Protein AF-A0A952KFA5-F1 (afdb_monomer)

Radius of gyration: 25.74 Å; Cα contacts (8 Å, |Δi|>4): 540; chains: 1; bounding box: 53×41×70 Å

Foldseek 3Di:
DKAKEKEAAPDDDPQQVVLLQVLLLVLCVPQVVADNVRRHYHYDHDYPPRDDDDCQPVAHNADNGAMEIEIEEADDDDPRSVVSSLVSSQVSVCVPPNDHNRRYHYHYHYPDPPCQCVCLAQPQWQKKFFWWDDPPPPPDNHTDTDIDTDGNDPVSVCCCQPVCDNCVVVCVVPNRDDDDDFAWDAKAAAPCQVADFFKKWKDKAADDPPDDPVVVSVVVVVVQLVVSDDPQWNMKTWTADPVRRMIMIMTTGRDPDDPDPTDMITTPDMRRNNNVSRYDYD

Mean predicted aligned error: 11.86 Å

Structure (mmCIF, N/CA/C/O backbone):
data_AF-A0A952KFA5-F1
#
_entry.id   AF-A0A952KFA5-F1
#
loop_
_atom_site.group_PDB
_atom_site.id
_atom_site.type_symbol
_atom_site.label_atom_id
_atom_site.label_alt_id
_atom_site.label_comp_id
_atom_site.label_asym_id
_atom_site.label_entity_id
_atom_site.label_seq_id
_atom_site.pdbx_PDB_ins_code
_atom_site.Cartn_x
_atom_site.Cartn_y
_atom_site.Cartn_z
_atom_site.occupancy
_atom_site.B_iso_or_equiv
_atom_site.auth_seq_id
_atom_site.auth_comp_id
_atom_site.auth_asym_id
_atom_site.auth_atom_id
_atom_site.pdbx_PDB_model_num
ATOM 1 N N . MET A 1 1 ? -7.568 14.582 10.504 1.00 82.75 1 MET A N 1
ATOM 2 C CA . MET A 1 1 ? -8.914 14.084 10.198 1.00 82.75 1 MET A CA 1
ATOM 3 C C . MET A 1 1 ? -9.062 12.611 10.529 1.00 82.75 1 MET A C 1
ATOM 5 O O . MET A 1 1 ? -8.880 11.773 9.648 1.00 82.75 1 MET A O 1
ATOM 9 N N . PRO A 1 2 ? -9.285 12.259 11.806 1.00 90.50 2 PRO A N 1
ATOM 10 C CA . PRO A 1 2 ? -9.727 10.925 12.180 1.00 90.50 2 PRO A CA 1
ATOM 11 C C . PRO A 1 2 ? -11.247 10.771 12.014 1.00 90.50 2 PRO A C 1
ATOM 13 O O . PRO A 1 2 ? -12.006 11.642 12.425 1.00 90.50 2 PRO A O 1
ATOM 16 N N . LEU A 1 3 ? -11.689 9.634 11.476 1.00 95.75 3 LEU A N 1
ATOM 17 C CA . LEU A 1 3 ? -13.078 9.178 11.575 1.00 95.75 3 LEU A CA 1
ATOM 18 C C . LEU A 1 3 ? -13.165 8.132 12.685 1.00 95.75 3 LEU A C 1
ATOM 20 O O . LEU A 1 3 ? -12.463 7.120 12.616 1.00 95.75 3 LEU A O 1
ATOM 24 N N . THR A 1 4 ? -14.055 8.332 13.655 1.00 98.00 4 THR A N 1
ATOM 25 C CA . THR A 1 4 ? -14.279 7.351 14.725 1.00 98.00 4 THR A CA 1
ATOM 26 C C . THR A 1 4 ? -15.659 6.715 14.625 1.00 98.00 4 THR A C 1
ATOM 28 O O . THR A 1 4 ? -16.672 7.410 14.658 1.00 98.00 4 THR A O 1
ATOM 31 N N . ARG A 1 5 ? -15.711 5.383 14.548 1.00 98.50 5 ARG A N 1
ATOM 32 C CA . ARG A 1 5 ? -16.940 4.607 14.772 1.00 98.50 5 ARG A CA 1
ATOM 33 C C . ARG A 1 5 ? -16.965 4.116 16.213 1.00 98.50 5 ARG A C 1
ATOM 35 O O . ARG A 1 5 ? -15.962 3.591 16.689 1.00 98.50 5 ARG A O 1
ATOM 42 N N . ILE A 1 6 ? -18.092 4.288 16.891 1.00 98.62 6 ILE A N 1
ATOM 43 C CA . ILE A 1 6 ? -18.274 3.923 18.295 1.00 98.62 6 ILE A CA 1
ATOM 44 C C . ILE A 1 6 ? -19.421 2.929 18.370 1.00 98.62 6 ILE A C 1
ATOM 46 O O . ILE A 1 6 ? -20.535 3.252 17.972 1.00 98.62 6 ILE A O 1
ATOM 50 N N . SER A 1 7 ? -19.140 1.721 18.844 1.00 98.62 7 SER A N 1
ATOM 51 C CA . SER A 1 7 ? -20.135 0.669 19.048 1.00 98.62 7 SER A CA 1
ATOM 52 C C . SER A 1 7 ? -20.411 0.495 20.532 1.00 98.62 7 SER A C 1
ATOM 54 O O . SER A 1 7 ? -19.465 0.321 21.296 1.00 98.62 7 SER A O 1
ATOM 56 N N . LEU A 1 8 ? -21.684 0.532 20.920 1.00 98.38 8 LEU A N 1
ATOM 57 C CA . LEU A 1 8 ? -22.143 0.332 22.296 1.00 98.38 8 LEU A CA 1
ATOM 58 C C . LEU A 1 8 ? -23.531 -0.318 22.326 1.00 98.38 8 LEU A C 1
ATOM 60 O O . LEU A 1 8 ? -24.235 -0.318 21.313 1.00 98.38 8 LEU A O 1
ATOM 64 N N . ALA A 1 9 ? -23.935 -0.838 23.483 1.00 97.56 9 ALA A N 1
ATOM 65 C CA . ALA A 1 9 ? -25.293 -1.331 23.694 1.00 97.56 9 ALA A CA 1
ATO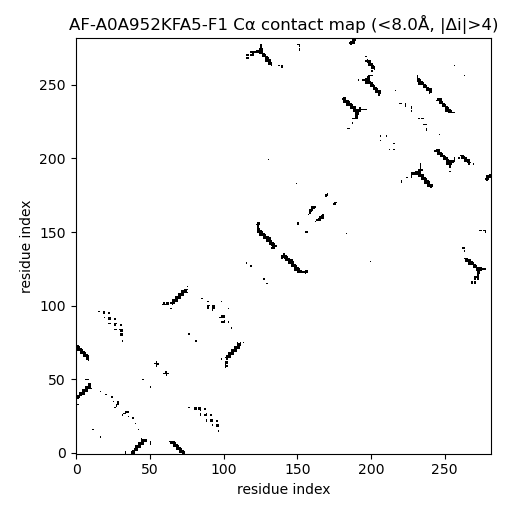M 66 C C . ALA A 1 9 ? -26.339 -0.211 23.527 1.00 97.56 9 ALA A C 1
ATOM 68 O O . ALA A 1 9 ? -26.118 0.945 23.906 1.00 97.56 9 ALA A O 1
ATOM 69 N N . ARG A 1 10 ? -27.496 -0.553 22.957 1.00 97.50 10 ARG A N 1
ATOM 70 C CA . ARG A 1 10 ? -28.633 0.356 22.805 1.00 97.50 10 ARG A CA 1
ATOM 71 C C . ARG A 1 10 ? -29.259 0.714 24.152 1.00 97.50 10 ARG A C 1
ATOM 73 O O . ARG A 1 10 ? -29.314 -0.100 25.066 1.00 97.50 10 ARG A O 1
ATOM 80 N N . GLY A 1 11 ? -29.795 1.933 24.235 1.00 95.50 11 GLY A N 1
ATOM 81 C CA . GLY A 1 11 ? -30.642 2.377 25.349 1.00 95.50 11 GLY A CA 1
ATOM 82 C C . GLY A 1 11 ? -30.040 3.503 26.185 1.00 95.50 11 GLY A C 1
ATOM 83 O O . GLY A 1 11 ? -30.660 3.943 27.150 1.00 95.50 11 GLY A O 1
ATOM 84 N N . LYS A 1 12 ? -28.856 4.005 25.815 1.00 96.12 12 LYS A N 1
ATOM 85 C CA . LYS A 1 12 ? -28.272 5.183 26.461 1.00 96.12 12 LYS A CA 1
ATOM 86 C C . LYS A 1 12 ? -29.030 6.448 26.037 1.00 96.12 12 LYS A C 1
ATOM 88 O O . LYS A 1 12 ? -29.347 6.598 24.852 1.00 96.12 12 LYS A O 1
ATOM 93 N N . PRO A 1 13 ? -29.318 7.369 26.969 1.00 97.19 13 PRO A N 1
ATOM 94 C CA . PRO A 1 13 ? -30.083 8.559 26.642 1.00 97.19 13 PRO A CA 1
ATOM 95 C C . PRO A 1 13 ? -29.238 9.566 25.835 1.00 97.19 13 PRO A C 1
ATOM 97 O O . PRO A 1 13 ? -28.003 9.496 25.846 1.00 97.19 13 PRO A O 1
ATOM 100 N N . PRO A 1 14 ? -29.860 10.514 25.112 1.00 97.56 14 PRO A N 1
ATOM 101 C CA . PRO A 1 14 ? -29.145 11.439 24.230 1.00 97.56 14 PRO A CA 1
ATOM 102 C C . PRO A 1 14 ? -28.021 12.235 24.911 1.00 97.56 14 PRO A C 1
ATOM 104 O O . PRO A 1 14 ? -26.973 12.456 24.308 1.00 97.56 14 PRO A O 1
ATOM 107 N N . GLU A 1 15 ? -28.206 12.650 26.161 1.00 97.94 15 GLU A N 1
ATOM 108 C CA . GLU A 1 15 ? -27.202 13.349 26.966 1.00 97.94 15 GLU A CA 1
ATOM 109 C C . GLU A 1 15 ? -25.966 12.488 27.251 1.00 97.94 15 GLU A C 1
ATOM 111 O O . GLU A 1 15 ? -24.845 12.989 27.185 1.00 97.94 15 GLU A O 1
ATOM 116 N N . TYR A 1 16 ? -26.151 11.183 27.458 1.00 98.19 16 TYR A N 1
ATOM 117 C CA . TYR A 1 16 ? -25.055 10.232 27.629 1.00 98.19 16 TYR A CA 1
ATOM 118 C C . TYR A 1 16 ? -24.241 10.110 26.338 1.00 98.19 16 TYR A C 1
ATOM 120 O O . TYR A 1 16 ? -23.013 10.149 26.364 1.00 98.19 16 TYR A O 1
ATOM 128 N N . LEU A 1 17 ? -24.921 10.010 25.189 1.00 98.25 17 LEU A N 1
ATOM 129 C CA . LEU A 1 17 ? -24.265 9.926 23.880 1.00 98.25 17 LEU A CA 1
ATOM 130 C C . LEU A 1 17 ? -23.497 11.210 23.536 1.00 98.25 17 LEU A C 1
ATOM 132 O O . LEU A 1 17 ? -22.412 11.137 22.957 1.00 98.25 17 LEU A O 1
ATOM 136 N N . ARG A 1 18 ? -24.029 12.381 23.916 1.00 98.31 18 ARG A N 1
ATOM 137 C CA . ARG A 1 18 ? -23.332 13.671 23.779 1.00 98.31 18 ARG A CA 1
ATOM 138 C C . ARG A 1 18 ? -22.073 13.712 24.639 1.00 98.31 18 ARG A C 1
ATOM 140 O O . ARG A 1 18 ? -21.005 13.969 24.094 1.00 98.31 18 ARG A O 1
ATOM 147 N N . ALA A 1 19 ? -22.180 13.366 25.922 1.00 98.44 19 ALA A N 1
ATOM 148 C CA . ALA A 1 19 ? -21.038 13.322 26.835 1.00 98.44 19 ALA A CA 1
ATOM 149 C C . ALA A 1 19 ? -19.951 12.346 26.354 1.00 98.44 19 ALA A C 1
ATOM 151 O O . ALA A 1 19 ? -18.777 12.695 26.326 1.00 98.44 19 ALA A O 1
ATOM 152 N N . LEU A 1 20 ? -20.333 11.160 25.874 1.00 98.44 20 LEU A N 1
ATOM 153 C CA . LEU A 1 20 ? -19.415 10.205 25.248 1.00 98.44 20 LEU A CA 1
ATOM 154 C C . LEU A 1 20 ? -18.704 10.810 24.026 1.00 98.44 20 LEU A C 1
ATOM 156 O O . LEU A 1 20 ? -17.486 10.678 23.883 1.00 98.44 20 LEU A O 1
ATOM 160 N N . SER A 1 21 ? -19.455 11.478 23.147 1.00 98.44 21 SER A N 1
ATOM 161 C CA . SER A 1 21 ? -18.920 12.108 21.936 1.00 98.44 21 SER A CA 1
ATOM 162 C C . SER A 1 21 ? -17.949 13.249 22.257 1.00 98.44 21 SER A C 1
ATOM 164 O O . SER A 1 21 ? -16.891 13.357 21.625 1.00 98.44 21 SER A O 1
ATOM 166 N N . ASP A 1 22 ? -18.283 14.071 23.255 1.00 98.56 22 ASP A N 1
ATOM 167 C CA . ASP A 1 22 ? -17.441 15.159 23.755 1.00 98.56 22 ASP A CA 1
ATOM 168 C C . ASP A 1 22 ? -16.171 14.611 24.414 1.00 98.56 22 ASP A C 1
ATOM 170 O O . ASP A 1 22 ? -15.071 15.081 24.118 1.00 98.56 22 ASP A O 1
ATOM 174 N N . SER A 1 23 ? -16.293 13.564 25.230 1.00 98.56 23 SER A N 1
ATOM 175 C CA . SER A 1 23 ? -15.159 12.928 25.899 1.00 98.56 23 SER A CA 1
ATOM 176 C C . SER A 1 23 ? -14.157 12.336 24.910 1.00 98.56 23 SER A C 1
ATOM 178 O O . SER A 1 23 ? -12.952 12.578 25.027 1.00 98.56 23 SER A O 1
ATOM 180 N N . LEU A 1 24 ? -14.640 11.638 23.876 1.00 98.56 24 LEU A N 1
ATOM 181 C CA . LEU A 1 24 ? -13.789 11.178 22.779 1.00 98.56 24 LEU A CA 1
ATOM 182 C C . LEU A 1 24 ? -13.119 12.348 22.052 1.00 98.56 24 LEU A C 1
ATOM 184 O O . LEU A 1 24 ? -11.920 12.295 21.774 1.00 98.56 24 LEU A O 1
ATOM 188 N N . HIS A 1 25 ? -13.890 13.381 21.711 1.00 98.50 25 HIS A N 1
ATOM 189 C CA . HIS A 1 25 ? -13.386 14.506 20.934 1.00 98.50 25 HIS A CA 1
ATOM 190 C C . HIS A 1 25 ? -12.257 15.233 21.666 1.00 98.50 25 HIS A C 1
ATOM 192 O O . HIS A 1 25 ? -11.175 15.409 21.110 1.00 98.50 25 HIS A O 1
ATOM 198 N N . TRP A 1 26 ? -12.458 15.575 22.936 1.00 98.44 26 TRP A N 1
ATOM 199 C CA . TRP A 1 26 ? -11.443 16.283 23.707 1.00 98.44 26 TRP A CA 1
ATOM 200 C C . TRP A 1 26 ? -10.224 15.417 24.023 1.00 98.44 26 TRP A C 1
ATOM 202 O O . TRP A 1 26 ? -9.107 15.927 24.019 1.00 98.44 26 TRP A O 1
ATOM 212 N N . ALA A 1 27 ? -10.385 14.100 24.192 1.00 98.44 27 ALA A N 1
ATOM 213 C CA . ALA A 1 27 ? -9.237 13.197 24.283 1.00 98.44 27 ALA A CA 1
ATOM 214 C C . ALA A 1 27 ? -8.400 13.187 22.988 1.00 98.44 27 ALA A C 1
ATOM 216 O O . ALA A 1 27 ? -7.169 13.170 23.042 1.00 98.44 27 ALA A O 1
ATOM 217 N N . LEU A 1 28 ? -9.051 13.230 21.820 1.00 97.69 28 LEU A N 1
ATOM 218 C CA . LEU A 1 28 ? -8.370 13.334 20.528 1.00 97.69 28 LEU A CA 1
ATOM 219 C C . LEU A 1 28 ? -7.631 14.674 20.374 1.00 97.69 28 LEU A C 1
ATOM 221 O O . LEU A 1 28 ? -6.486 14.687 19.917 1.00 97.69 28 LEU A O 1
ATOM 225 N N . VAL A 1 29 ? -8.258 15.782 20.773 1.00 97.56 29 VAL A N 1
ATOM 226 C CA . VAL A 1 29 ? -7.657 17.124 20.696 1.00 97.56 29 VAL A CA 1
ATOM 227 C C . VAL A 1 29 ? -6.436 17.234 21.609 1.00 97.56 29 VAL A C 1
ATOM 229 O O . VAL A 1 29 ? -5.362 17.630 21.164 1.00 97.56 29 VAL A O 1
ATOM 232 N N . GLU A 1 30 ? -6.570 16.823 22.868 1.00 97.94 30 GLU A N 1
ATOM 233 C CA . GLU A 1 30 ? -5.529 17.014 23.881 1.00 97.94 30 GLU A CA 1
ATOM 234 C C . GLU A 1 30 ? -4.342 16.058 23.735 1.00 97.94 30 GLU A C 1
ATOM 236 O O . GLU A 1 30 ? -3.216 16.423 24.068 1.00 97.94 30 GLU A O 1
ATOM 241 N N . ALA A 1 31 ? -4.578 14.829 23.265 1.00 97.12 31 ALA A N 1
ATOM 242 C CA . ALA A 1 31 ? -3.579 13.762 23.343 1.00 97.12 31 ALA A CA 1
ATOM 243 C C . ALA A 1 31 ? -3.329 13.018 22.024 1.00 97.12 31 ALA A C 1
ATOM 245 O O . ALA A 1 31 ? -2.419 12.191 21.955 1.00 97.12 31 ALA A O 1
ATOM 246 N N . PHE A 1 32 ? -4.098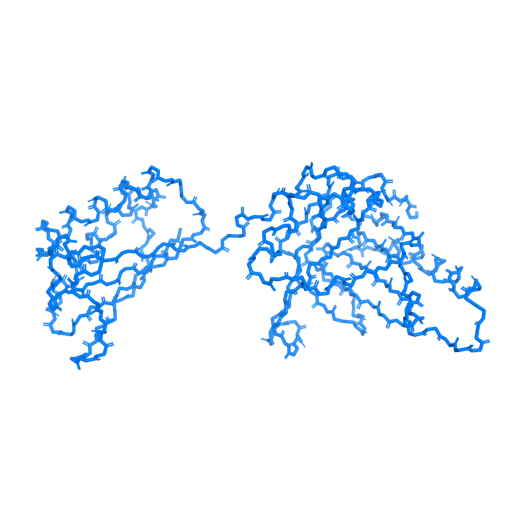 13.300 20.967 1.00 94.31 32 PHE A N 1
ATOM 247 C CA . PHE A 1 32 ? -3.949 12.652 19.659 1.00 94.31 32 PHE A CA 1
ATOM 248 C C . PHE A 1 32 ? -3.624 13.631 18.521 1.00 94.31 32 PHE A C 1
ATOM 250 O O . PHE A 1 32 ? -3.617 13.237 17.348 1.00 94.31 32 PHE A O 1
ATOM 257 N N . GLU A 1 33 ? -3.299 14.886 18.868 1.00 92.44 33 GLU A N 1
ATOM 258 C CA . GLU A 1 33 ? -2.898 15.957 17.945 1.00 92.44 33 GLU A CA 1
ATOM 259 C C . GLU A 1 33 ? -3.945 16.166 16.831 1.00 92.44 33 GLU A C 1
ATOM 261 O O . GLU A 1 33 ? -3.632 16.122 15.631 1.00 92.44 33 GLU A O 1
ATOM 266 N N . VAL A 1 34 ? -5.209 16.297 17.234 1.00 92.62 34 VAL A N 1
ATOM 267 C CA . VAL A 1 34 ? -6.359 16.548 16.356 1.00 92.62 34 VAL A CA 1
ATOM 268 C C . VAL A 1 34 ? -6.796 18.008 16.525 1.00 92.62 34 VAL A C 1
ATOM 270 O O . VAL A 1 34 ? -6.901 18.465 17.661 1.00 92.62 34 VAL A O 1
ATOM 273 N N . PRO A 1 35 ? -7.022 18.770 15.439 1.00 90.94 35 PRO A N 1
ATOM 274 C CA . PRO A 1 35 ? -7.547 20.130 15.547 1.00 90.94 35 PRO A CA 1
ATOM 275 C C . PRO A 1 35 ? -8.918 20.173 16.250 1.00 90.94 35 PRO A C 1
ATOM 277 O O . PRO A 1 35 ? -9.700 19.238 16.076 1.00 90.94 35 PRO A O 1
ATOM 280 N N . PRO A 1 36 ? -9.255 21.253 16.980 1.00 93.62 36 PRO A N 1
ATOM 281 C CA . PRO A 1 36 ? -10.535 21.365 17.688 1.00 93.62 36 PRO A CA 1
ATOM 282 C C . PRO A 1 36 ? -11.773 21.209 16.795 1.00 93.62 36 PRO A C 1
ATOM 284 O O . PRO A 1 36 ? -12.760 20.632 17.219 1.00 93.62 36 PRO A O 1
ATOM 287 N N . ASP A 1 37 ? -11.723 21.647 15.538 1.00 92.25 37 ASP A N 1
ATOM 288 C CA . ASP A 1 37 ? -12.887 21.556 14.641 1.00 92.25 37 ASP A CA 1
ATOM 289 C C . ASP A 1 37 ? -12.984 20.206 13.897 1.00 92.25 37 ASP A C 1
ATOM 291 O O . ASP A 1 37 ? -13.940 19.938 13.170 1.00 92.25 37 ASP A O 1
ATOM 295 N N . ASP A 1 38 ? -11.998 19.319 14.066 1.00 91.75 38 ASP A N 1
ATOM 296 C CA . ASP A 1 38 ? -11.891 18.040 13.358 1.00 91.75 38 ASP A CA 1
ATOM 297 C C . ASP A 1 38 ? -12.661 16.928 14.101 1.00 91.75 38 ASP A C 1
ATOM 299 O O . ASP A 1 38 ? -12.089 16.073 14.788 1.00 91.75 38 ASP A O 1
ATOM 303 N N . ARG A 1 39 ? -13.999 16.974 13.999 1.00 96.56 39 ARG A N 1
ATOM 304 C CA . ARG A 1 39 ? -14.933 16.097 14.729 1.00 96.56 39 ARG A CA 1
ATOM 305 C C . ARG A 1 39 ? -15.794 15.241 13.794 1.00 96.56 39 ARG A C 1
ATOM 307 O O . ARG A 1 39 ? -16.929 15.586 13.480 1.00 96.56 39 ARG A O 1
ATOM 314 N N . PHE A 1 40 ? -15.291 14.060 13.430 1.00 96.31 40 PHE A N 1
ATOM 315 C CA . PHE A 1 40 ? -16.026 13.070 12.629 1.00 96.31 40 PHE A CA 1
ATOM 316 C C . PHE A 1 40 ? -16.274 11.793 13.434 1.00 96.31 40 PHE A C 1
ATOM 318 O O . PHE A 1 40 ? -15.364 10.994 13.667 1.00 96.31 40 PHE A O 1
ATOM 325 N N . GLN A 1 41 ? -17.516 11.602 13.880 1.00 98.19 41 GLN A N 1
ATOM 326 C CA . GLN A 1 41 ? -17.889 10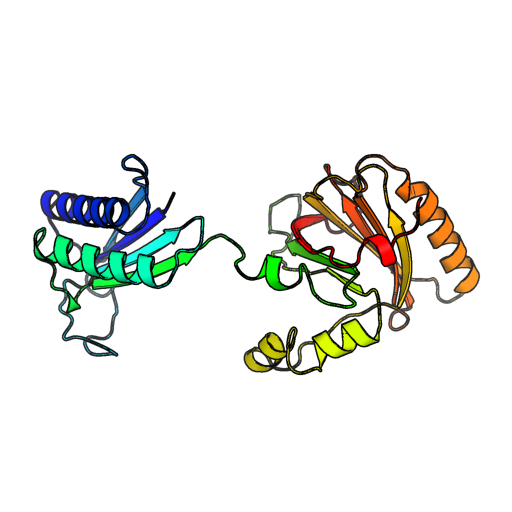.501 14.766 1.00 98.19 41 GLN A CA 1
ATOM 327 C C . GLN A 1 41 ? -19.213 9.866 14.336 1.00 98.19 41 GLN A C 1
ATOM 329 O O . GLN A 1 41 ? -20.149 10.567 13.963 1.00 98.19 41 GLN A O 1
ATOM 334 N N . ILE A 1 42 ? -19.292 8.539 14.415 1.00 98.12 42 ILE A N 1
ATOM 335 C CA . ILE A 1 42 ? -20.500 7.757 14.134 1.00 98.12 42 ILE A CA 1
ATOM 336 C C . ILE A 1 42 ? -20.765 6.866 15.344 1.00 98.12 42 ILE A C 1
ATOM 338 O O . ILE A 1 42 ? -19.936 6.021 15.675 1.00 98.12 42 ILE A O 1
ATOM 342 N N . ILE A 1 43 ? -21.917 7.044 15.985 1.00 98.44 43 ILE A N 1
ATOM 343 C CA . ILE A 1 43 ? -22.356 6.220 17.115 1.00 98.44 43 ILE A CA 1
ATOM 344 C C . ILE A 1 43 ? -23.318 5.154 16.589 1.00 98.44 43 ILE A C 1
ATOM 346 O O . ILE A 1 43 ? -24.355 5.482 16.016 1.00 98.44 43 ILE A O 1
ATOM 350 N N . HIS A 1 44 ? -22.977 3.886 16.795 1.00 97.94 44 HIS A N 1
ATOM 351 C CA . HIS A 1 44 ? -23.787 2.733 16.428 1.00 97.94 44 HIS A CA 1
ATOM 352 C C . HIS A 1 44 ? -24.225 1.981 17.687 1.00 97.94 44 HIS A C 1
ATOM 354 O O . HIS A 1 44 ? -23.402 1.415 18.407 1.00 97.94 44 HIS A O 1
ATOM 360 N N . GLN A 1 45 ? -25.530 2.009 17.952 1.00 97.69 45 GLN A N 1
ATOM 361 C CA . GLN A 1 45 ? -26.148 1.331 19.086 1.00 97.69 45 GLN A CA 1
ATOM 362 C C . GLN A 1 45 ? -26.676 -0.038 18.659 1.00 97.69 45 GLN A C 1
ATOM 364 O O . GLN A 1 45 ? -27.535 -0.122 17.779 1.00 97.69 45 GLN A O 1
ATOM 369 N N . HIS A 1 46 ? -26.165 -1.072 19.312 1.00 97.69 46 HIS A N 1
ATOM 370 C CA . HIS A 1 46 ? -26.433 -2.480 19.032 1.00 97.69 46 HIS A CA 1
ATOM 371 C C . HIS A 1 46 ? -27.523 -3.021 19.960 1.00 97.69 46 HIS A C 1
ATOM 373 O O . HIS A 1 46 ? -27.531 -2.713 21.154 1.00 97.69 46 HIS A O 1
ATOM 379 N N . GLU A 1 47 ? -28.442 -3.814 19.421 1.00 97.75 47 GLU A N 1
ATOM 380 C CA . GLU A 1 47 ? -29.440 -4.551 20.199 1.00 97.75 47 GLU A CA 1
ATOM 381 C C . GLU A 1 47 ? -28.778 -5.621 21.092 1.00 97.75 47 GLU A C 1
ATOM 383 O O . GLU A 1 47 ? -27.639 -6.043 20.838 1.00 97.75 47 GLU A O 1
ATOM 388 N N . PRO A 1 48 ? -29.468 -6.103 22.145 1.00 94.56 48 PRO A N 1
ATOM 389 C CA . PRO A 1 48 ? -28.978 -7.218 22.948 1.00 94.56 48 PRO A CA 1
ATOM 390 C C . PRO A 1 48 ? -28.595 -8.425 22.076 1.00 94.56 48 PRO A C 1
ATOM 392 O O . PRO A 1 48 ? -29.404 -8.932 21.304 1.00 94.56 48 PRO A O 1
ATOM 395 N N . GLY A 1 49 ? -27.352 -8.893 22.215 1.00 93.69 49 GLY A N 1
ATOM 396 C CA . GLY A 1 49 ? -26.809 -10.024 21.453 1.00 93.69 49 GLY A CA 1
ATOM 397 C C . GLY A 1 49 ? -26.070 -9.659 20.158 1.00 93.69 49 GLY A C 1
ATOM 398 O O . GLY A 1 49 ? -25.377 -10.517 19.619 1.00 93.69 49 GLY A O 1
ATOM 399 N N . GLU A 1 50 ? -26.140 -8.412 19.681 1.00 96.25 50 GLU A N 1
ATOM 400 C CA . GLU A 1 50 ? -25.394 -7.970 18.487 1.00 96.25 50 GLU A CA 1
ATOM 401 C C . GLU A 1 50 ? -23.938 -7.585 18.805 1.00 96.25 50 GLU A C 1
ATOM 403 O O . GLU A 1 50 ? -23.051 -7.710 17.959 1.00 96.25 50 GLU A O 1
ATOM 408 N N . LEU A 1 51 ? -23.669 -7.156 20.044 1.00 94.62 51 LEU A N 1
ATOM 409 C CA . LEU A 1 51 ? -22.331 -6.812 20.523 1.00 94.62 51 LEU A CA 1
ATOM 410 C C . LEU A 1 51 ? -21.741 -7.968 21.347 1.00 94.62 51 LEU A C 1
ATOM 412 O O . LEU A 1 51 ? -22.006 -8.093 22.541 1.00 94.62 51 LEU A O 1
ATOM 416 N N . VAL A 1 52 ? -20.934 -8.818 20.704 1.00 96.00 52 VAL A N 1
ATOM 417 C CA . VAL A 1 52 ? -20.316 -10.008 21.321 1.00 96.00 52 VAL A CA 1
ATOM 418 C C . VAL A 1 52 ? -18.841 -9.753 21.631 1.00 96.00 52 VAL A C 1
ATOM 420 O O . VAL A 1 52 ? -18.047 -9.474 20.734 1.00 96.00 52 VAL A O 1
ATOM 423 N N . PHE A 1 53 ? -18.459 -9.875 22.902 1.00 94.69 53 PHE A N 1
ATOM 424 C CA . PHE A 1 53 ? -17.091 -9.671 23.384 1.00 94.69 53 PHE A CA 1
ATOM 425 C C . PHE A 1 53 ? -16.779 -10.589 24.572 1.00 94.69 53 PHE A C 1
ATOM 427 O O . PHE A 1 53 ? -17.676 -11.023 25.296 1.00 94.69 53 PHE A O 1
ATOM 434 N N . ASP A 1 54 ? -15.493 -10.877 24.786 1.00 95.94 54 ASP A N 1
ATOM 435 C CA . ASP A 1 54 ? -15.038 -11.643 25.947 1.00 95.94 54 ASP A CA 1
ATOM 436 C C . ASP A 1 54 ? -14.897 -10.738 27.185 1.00 95.94 54 ASP A C 1
ATOM 438 O O . ASP A 1 54 ? -14.362 -9.624 27.117 1.00 95.94 54 ASP A O 1
ATOM 442 N N . ARG A 1 55 ? -15.368 -11.217 28.342 1.00 95.50 55 ARG A N 1
ATOM 443 C CA . ARG A 1 55 ? -15.416 -10.425 29.580 1.00 95.50 55 ARG A CA 1
ATOM 444 C C . ARG A 1 55 ? -14.079 -10.317 30.322 1.00 95.50 55 ARG A C 1
ATOM 446 O O . ARG A 1 55 ? -13.964 -9.436 31.172 1.00 95.50 55 ARG A O 1
ATOM 453 N N . ILE A 1 56 ? -13.107 -11.189 30.040 1.00 94.56 56 ILE A N 1
ATOM 454 C CA . ILE A 1 56 ? -11.865 -11.345 30.825 1.00 94.56 56 ILE A CA 1
ATOM 455 C C . ILE A 1 56 ? -10.579 -11.446 29.984 1.00 94.56 56 ILE A C 1
ATOM 457 O O . ILE A 1 56 ? -9.471 -11.411 30.526 1.00 94.56 56 ILE A O 1
ATOM 461 N N . TYR A 1 57 ? -10.684 -11.574 28.662 1.00 88.50 57 TYR A N 1
ATOM 462 C CA . TYR A 1 57 ? -9.529 -11.728 27.789 1.00 88.50 57 TYR A CA 1
ATOM 463 C C . TYR A 1 57 ? -8.642 -10.477 27.821 1.00 88.50 57 TYR A C 1
ATOM 465 O O . TYR A 1 57 ? -9.080 -9.373 27.469 1.00 88.50 57 TYR A O 1
ATOM 473 N N . LEU A 1 58 ? -7.393 -10.684 28.261 1.00 84.38 58 LEU A N 1
ATOM 474 C CA . LEU A 1 58 ? -6.330 -9.680 28.415 1.00 84.38 58 LEU A CA 1
ATOM 475 C C . LEU A 1 58 ? -6.764 -8.407 29.176 1.00 84.38 58 LEU A C 1
ATOM 477 O O . LEU A 1 58 ? -6.223 -7.328 28.943 1.00 84.38 58 LEU A O 1
ATOM 481 N N . GLY A 1 59 ? -7.742 -8.529 30.080 1.00 78.19 59 GLY A N 1
ATOM 482 C CA . GLY A 1 59 ? -8.296 -7.439 30.893 1.00 78.19 59 GLY A CA 1
ATOM 483 C C . GLY A 1 59 ? -9.750 -7.705 31.295 1.00 78.19 59 GLY A C 1
ATOM 484 O O . GLY A 1 59 ? -10.372 -8.616 30.764 1.00 78.19 59 GLY A O 1
ATOM 485 N N . GLY A 1 60 ? -10.307 -6.914 32.215 1.00 84.69 60 GLY A N 1
ATOM 486 C CA . GLY A 1 60 ? -11.683 -7.065 32.709 1.00 84.69 60 GLY A CA 1
ATOM 487 C C . GLY A 1 60 ? -11.790 -6.879 34.233 1.00 84.69 60 GLY A C 1
ATOM 488 O O . GLY A 1 60 ? -10.816 -6.452 34.852 1.00 84.69 60 GLY A O 1
ATOM 489 N N . PRO A 1 61 ? -12.941 -7.216 34.850 1.00 94.12 61 PRO A N 1
ATOM 490 C CA . PRO A 1 61 ? -14.144 -7.753 34.214 1.00 94.12 61 PRO A CA 1
ATOM 491 C C . PRO A 1 61 ? -14.932 -6.673 33.461 1.00 94.12 61 PRO A C 1
ATOM 493 O O . PRO A 1 61 ? -15.275 -5.637 34.043 1.00 94.12 61 PRO A O 1
ATOM 496 N N . ARG A 1 62 ? -15.250 -6.955 32.189 1.00 96.56 62 ARG A N 1
ATOM 497 C CA . ARG A 1 62 ? -16.113 -6.105 31.352 1.00 96.56 62 ARG A CA 1
ATOM 498 C C . ARG A 1 62 ? -17.588 -6.328 31.682 1.00 96.56 62 ARG A C 1
ATOM 500 O O . ARG A 1 62 ? -18.025 -7.469 31.868 1.00 96.56 62 ARG A O 1
ATOM 507 N N . SER A 1 63 ? -18.333 -5.240 31.770 1.00 96.62 63 SER A N 1
ATOM 508 C CA . SER A 1 63 ? -19.779 -5.206 31.947 1.00 96.62 63 SER A CA 1
ATOM 509 C C . SER A 1 63 ? -20.504 -5.154 30.598 1.00 96.62 63 SER A C 1
ATOM 511 O O . SER A 1 63 ? -19.879 -5.170 29.538 1.00 96.62 63 SER A O 1
ATOM 513 N N . ASP A 1 64 ? -21.834 -5.087 30.640 1.00 95.25 64 ASP A N 1
ATOM 514 C CA . ASP A 1 64 ? -22.665 -4.919 29.443 1.00 95.25 64 ASP A CA 1
ATOM 515 C C . ASP A 1 64 ? -22.569 -3.494 28.854 1.00 95.25 64 ASP A C 1
ATOM 517 O O . ASP A 1 64 ? -23.024 -3.258 27.736 1.00 95.25 64 ASP A O 1
ATOM 521 N N . ASP A 1 65 ? -21.909 -2.565 29.559 1.00 95.56 65 ASP A N 1
ATOM 522 C CA . ASP A 1 65 ? -21.620 -1.203 29.094 1.00 95.56 65 ASP A CA 1
ATOM 523 C C . ASP A 1 65 ? -20.348 -1.108 28.232 1.00 95.56 65 ASP A C 1
ATOM 525 O O . ASP A 1 65 ? -19.848 -0.011 27.980 1.00 95.56 65 ASP A O 1
ATOM 529 N N . PHE A 1 66 ? -19.833 -2.244 27.749 1.00 97.31 66 PHE A N 1
ATOM 530 C CA . PHE A 1 66 ? -18.690 -2.301 26.843 1.00 97.31 66 PHE A CA 1
ATOM 531 C C . PHE A 1 66 ? -18.857 -1.400 25.610 1.00 97.31 66 PHE A C 1
ATOM 533 O O . PHE A 1 66 ? -19.899 -1.373 24.948 1.00 97.31 66 PHE A O 1
ATOM 540 N N . MET A 1 67 ? -17.775 -0.707 25.260 1.00 97.75 67 MET A N 1
ATOM 541 C CA . MET A 1 67 ? -17.689 0.193 24.122 1.00 97.75 67 MET A CA 1
ATOM 542 C C . MET A 1 67 ? -16.446 -0.087 23.287 1.00 97.75 67 MET A C 1
ATOM 544 O O . MET A 1 67 ? -15.320 -0.132 23.789 1.00 97.75 67 MET A O 1
ATOM 548 N N . LEU A 1 68 ? -16.645 -0.176 21.973 1.00 98.25 68 LEU A N 1
ATOM 549 C CA . LEU A 1 68 ? -15.568 -0.283 20.998 1.00 98.25 68 LEU A CA 1
ATOM 550 C C . LEU A 1 68 ? -15.429 1.023 20.211 1.00 98.25 68 LEU A C 1
ATOM 552 O O . LEU A 1 68 ? -16.327 1.412 19.464 1.00 98.25 68 LEU A O 1
ATOM 556 N N . PHE A 1 69 ? -14.262 1.652 20.320 1.00 98.56 69 PHE A N 1
ATOM 557 C CA . PHE A 1 69 ? -13.864 2.839 19.571 1.00 98.56 69 PHE A CA 1
ATOM 558 C C . PHE A 1 69 ? -12.932 2.442 18.423 1.00 98.56 69 PHE A C 1
ATOM 560 O O . PHE A 1 69 ? -11.783 2.063 18.644 1.00 98.56 69 PHE A O 1
ATOM 567 N N . GLN A 1 70 ? -13.398 2.555 17.183 1.00 98.12 70 GLN A N 1
ATOM 568 C CA . GLN A 1 70 ? -12.600 2.317 15.980 1.00 98.12 70 GLN A CA 1
ATOM 569 C C . GLN A 1 70 ? -12.205 3.650 15.350 1.00 98.12 70 GLN A C 1
ATOM 571 O O . GLN A 1 70 ? -13.001 4.280 14.654 1.00 98.12 70 GLN A O 1
ATOM 576 N N . VAL A 1 71 ? -10.967 4.073 15.587 1.00 96.88 71 VAL A N 1
ATOM 577 C CA . VAL A 1 71 ? -10.408 5.335 15.097 1.00 96.88 71 VAL A CA 1
ATOM 578 C C . VAL A 1 71 ? -9.606 5.069 13.826 1.00 96.88 71 VAL A C 1
ATOM 580 O O . VAL A 1 71 ? -8.576 4.401 13.867 1.00 96.88 71 VAL A O 1
ATOM 583 N N . THR A 1 72 ? -10.044 5.620 12.697 1.00 93.56 72 THR A N 1
ATOM 584 C CA . THR A 1 72 ? -9.277 5.616 11.441 1.00 93.56 72 THR A CA 1
ATOM 585 C C . THR A 1 72 ? -8.640 6.983 11.241 1.00 93.56 72 THR A C 1
ATOM 587 O O . THR A 1 72 ? -9.341 7.954 10.972 1.00 93.56 72 THR A O 1
ATOM 590 N N . GLY A 1 73 ? -7.320 7.074 11.393 1.00 87.00 73 GLY A N 1
ATOM 591 C CA . GLY A 1 73 ? -6.551 8.308 11.224 1.00 87.00 73 GLY A CA 1
ATOM 592 C C . GLY A 1 73 ? -5.891 8.444 9.848 1.00 87.00 73 GLY A C 1
ATOM 593 O O . GLY A 1 73 ? -5.667 7.459 9.148 1.00 87.00 73 GLY A O 1
ATOM 594 N N . GLY A 1 74 ? -5.525 9.680 9.496 1.00 78.00 74 GLY A N 1
ATOM 595 C CA . GLY A 1 74 ? -4.726 9.981 8.304 1.00 78.00 74 GLY A CA 1
ATOM 596 C C . GLY A 1 74 ? -3.277 9.504 8.440 1.00 78.00 74 GLY A C 1
ATOM 597 O O . GLY A 1 74 ? -2.851 8.518 7.844 1.00 78.00 74 GLY A O 1
ATOM 598 N N . ARG A 1 75 ? -2.510 10.201 9.288 1.00 77.94 75 ARG A N 1
ATOM 599 C CA . ARG A 1 75 ? -1.105 9.869 9.559 1.00 77.94 75 ARG A CA 1
ATOM 600 C C . ARG A 1 75 ? -0.939 8.937 10.762 1.00 77.94 75 ARG A C 1
ATOM 602 O O . ARG A 1 75 ? -1.704 9.050 11.727 1.00 77.94 75 ARG A O 1
ATOM 609 N N . PRO A 1 76 ? 0.090 8.076 10.770 1.00 82.62 76 PRO A N 1
ATOM 610 C CA . PRO A 1 76 ? 0.472 7.322 11.954 1.00 82.62 76 PRO A CA 1
ATOM 611 C C . PRO A 1 76 ? 0.840 8.229 13.122 1.00 82.62 76 PRO A C 1
ATOM 613 O O . PRO A 1 76 ? 1.472 9.272 12.955 1.00 82.62 76 PRO A O 1
ATOM 616 N N . ARG A 1 77 ? 0.456 7.795 14.323 1.00 86.12 77 ARG A N 1
ATOM 617 C CA . ARG A 1 77 ? 0.882 8.393 15.590 1.00 86.12 77 ARG A CA 1
ATOM 618 C C . ARG A 1 77 ? 1.890 7.480 16.272 1.00 86.12 77 ARG A C 1
ATOM 620 O O . ARG A 1 77 ? 1.745 6.255 16.212 1.00 86.12 77 ARG A O 1
ATOM 627 N N . GLY A 1 78 ? 2.887 8.080 16.917 1.00 87.00 78 GLY A N 1
ATOM 628 C CA . GLY A 1 78 ? 3.879 7.348 17.699 1.00 87.00 78 GLY A CA 1
ATOM 629 C C . GLY A 1 78 ? 3.259 6.648 18.911 1.00 87.00 78 GLY A C 1
ATOM 630 O O . GLY A 1 78 ? 2.143 6.964 19.331 1.00 87.00 78 GLY A O 1
ATOM 631 N N . THR A 1 79 ? 3.996 5.700 19.490 1.00 89.69 79 THR A N 1
ATOM 632 C CA . THR A 1 79 ? 3.551 4.927 20.663 1.00 89.69 79 THR A CA 1
ATOM 633 C C . THR A 1 79 ? 3.198 5.829 21.845 1.00 89.69 79 THR A C 1
ATOM 635 O O . THR A 1 79 ? 2.162 5.624 22.469 1.00 89.69 79 THR A O 1
ATOM 638 N N . ALA A 1 80 ? 4.004 6.864 22.107 1.00 93.56 80 ALA A N 1
ATOM 639 C CA . ALA A 1 80 ? 3.756 7.818 23.189 1.00 93.56 80 ALA A CA 1
ATOM 640 C C . ALA A 1 80 ? 2.424 8.570 23.010 1.00 93.56 80 ALA A C 1
ATOM 642 O O . ALA A 1 80 ? 1.615 8.600 23.933 1.00 93.56 80 ALA A O 1
ATOM 643 N N . THR A 1 81 ? 2.154 9.090 21.807 1.00 94.62 81 THR A N 1
ATOM 644 C CA . THR A 1 81 ? 0.889 9.766 21.469 1.00 94.62 81 THR A CA 1
ATOM 645 C C . THR A 1 81 ? -0.308 8.829 21.645 1.00 94.62 81 THR A C 1
ATOM 647 O O . THR A 1 81 ? -1.300 9.193 22.267 1.00 94.62 81 THR A O 1
ATOM 650 N N . LYS A 1 82 ? -0.219 7.583 21.155 1.00 95.00 82 LYS A N 1
ATOM 651 C CA . LYS A 1 82 ? -1.297 6.592 21.322 1.00 95.00 82 LYS A CA 1
ATOM 652 C C . LYS A 1 82 ? -1.556 6.273 22.796 1.00 95.00 82 LYS A C 1
ATOM 654 O O . LYS A 1 82 ? -2.705 6.271 23.219 1.00 95.00 82 LYS A O 1
ATOM 659 N N . ALA A 1 83 ? -0.501 6.052 23.580 1.00 95.81 83 ALA A N 1
ATOM 660 C CA . ALA A 1 83 ? -0.616 5.763 25.007 1.00 95.81 83 ALA A CA 1
ATOM 661 C C . ALA A 1 83 ? -1.211 6.941 25.799 1.00 95.81 83 ALA A C 1
ATOM 663 O O . ALA A 1 83 ? -2.021 6.726 26.700 1.00 95.81 83 ALA A O 1
ATOM 664 N N . ALA A 1 84 ? -0.838 8.180 25.459 1.00 97.75 84 ALA A N 1
ATOM 665 C CA . ALA A 1 84 ? -1.431 9.382 26.042 1.00 97.75 84 ALA A CA 1
ATOM 666 C C . ALA A 1 84 ? -2.926 9.484 25.705 1.00 97.75 84 ALA A C 1
ATOM 668 O O . ALA A 1 84 ? -3.740 9.705 26.598 1.00 97.75 84 ALA A O 1
ATOM 669 N N . PHE A 1 85 ? -3.293 9.240 24.443 1.00 98.25 85 PHE A N 1
ATOM 670 C CA . PHE A 1 85 ? -4.686 9.231 24.005 1.00 98.25 85 PHE A CA 1
ATOM 671 C C . PHE A 1 85 ? -5.531 8.178 24.726 1.00 98.25 85 PHE A C 1
ATOM 673 O O . PHE A 1 85 ? -6.597 8.515 25.229 1.00 98.25 85 PHE A O 1
ATOM 680 N N . TYR A 1 86 ? -5.063 6.930 24.830 1.00 98.06 86 TYR A N 1
ATOM 681 C CA . TYR A 1 86 ? -5.820 5.872 25.512 1.00 98.06 86 TYR A CA 1
ATOM 682 C C . TYR A 1 86 ? -6.098 6.220 26.972 1.00 98.06 86 TYR A C 1
ATOM 684 O O . TYR A 1 86 ? -7.230 6.094 27.432 1.00 98.06 86 TYR A O 1
ATOM 692 N N . ARG A 1 87 ? -5.080 6.723 27.676 1.00 98.12 87 ARG A N 1
ATOM 693 C CA . ARG A 1 87 ? -5.222 7.170 29.061 1.00 98.12 87 ARG A CA 1
ATOM 694 C C . ARG A 1 87 ? -6.230 8.307 29.170 1.00 98.12 87 ARG A C 1
ATOM 696 O O . ARG A 1 87 ? -7.155 8.227 29.971 1.00 98.12 87 ARG A O 1
ATOM 703 N N . ARG A 1 88 ? -6.092 9.328 28.317 1.00 98.56 88 ARG A N 1
ATOM 704 C CA . ARG A 1 88 ? -6.947 10.512 28.384 1.00 98.56 88 ARG A CA 1
ATOM 705 C C . ARG A 1 88 ? -8.400 10.211 28.035 1.00 98.56 88 ARG A C 1
ATOM 707 O O . ARG A 1 88 ? -9.301 10.780 28.641 1.00 98.56 88 ARG A O 1
ATOM 714 N N . LEU A 1 89 ? -8.629 9.310 27.081 1.00 98.62 89 LEU A N 1
ATOM 715 C CA . LEU A 1 89 ? -9.966 8.848 26.724 1.00 98.62 89 LEU A CA 1
ATOM 716 C C . LEU A 1 89 ? -10.645 8.162 27.910 1.00 98.62 89 LEU A C 1
ATOM 718 O O . LEU A 1 89 ? -11.775 8.501 28.241 1.00 98.62 89 LEU A O 1
ATOM 722 N N . VAL A 1 90 ? -9.948 7.226 28.556 1.00 98.19 90 VAL A N 1
ATOM 723 C CA . VAL A 1 90 ? -10.477 6.488 29.707 1.00 98.19 90 VAL A CA 1
ATOM 724 C C . VAL A 1 90 ? -10.766 7.419 30.885 1.00 98.19 90 VAL A C 1
ATOM 726 O O . VAL A 1 90 ? -11.848 7.336 31.455 1.00 98.19 90 VAL A O 1
ATOM 729 N N . GLU A 1 91 ? -9.851 8.338 31.212 1.00 98.50 91 GLU A N 1
ATOM 730 C CA . GLU A 1 91 ? -10.062 9.352 32.259 1.00 98.50 91 GLU A CA 1
ATOM 731 C C . GLU A 1 91 ? -11.334 10.167 32.004 1.00 98.50 91 GLU A C 1
ATOM 733 O O . GLU A 1 91 ? -12.175 10.301 32.890 1.00 98.50 91 GLU A O 1
ATOM 738 N N . ARG A 1 92 ? -11.502 10.670 30.775 1.00 98.56 92 ARG A N 1
ATOM 739 C CA . ARG A 1 92 ? -12.676 11.465 30.419 1.00 98.56 92 ARG A CA 1
ATOM 740 C C . ARG A 1 92 ? -13.961 10.672 30.461 1.00 98.56 92 ARG A C 1
ATOM 742 O O . ARG A 1 92 ? -14.945 11.167 30.986 1.00 98.56 92 ARG A O 1
ATOM 749 N N . LEU A 1 93 ? -13.966 9.465 29.902 1.00 98.50 93 LEU A N 1
ATOM 750 C CA . LEU A 1 93 ? -15.159 8.628 29.897 1.00 98.50 93 LEU A CA 1
ATOM 751 C C . LEU A 1 93 ? -15.573 8.238 31.321 1.00 98.50 93 LEU A C 1
ATOM 753 O O . LEU A 1 93 ? -16.771 8.174 31.586 1.00 98.50 93 LEU A O 1
ATOM 757 N N . ALA A 1 94 ? -14.612 8.038 32.228 1.00 98.00 94 ALA A N 1
ATOM 758 C CA . ALA A 1 94 ? -14.870 7.789 33.643 1.00 98.00 94 ALA A CA 1
ATOM 759 C C . ALA A 1 94 ? -15.424 9.024 34.374 1.00 98.00 94 ALA A C 1
ATOM 761 O O . ALA A 1 94 ? -16.298 8.878 35.222 1.00 98.00 94 ALA A O 1
ATOM 762 N N . GLU A 1 95 ? -14.962 10.232 34.036 1.00 97.94 95 GLU A N 1
ATOM 763 C CA . GLU A 1 95 ? -15.505 11.490 34.573 1.00 97.94 95 GLU A CA 1
ATOM 764 C C . GLU A 1 95 ? -16.920 11.771 34.040 1.00 97.94 95 GLU A C 1
ATOM 766 O O . GLU A 1 95 ? -17.841 12.056 34.803 1.00 97.94 95 GLU A O 1
ATOM 771 N N . ALA A 1 96 ? -17.104 11.651 32.725 1.00 94.56 96 ALA A N 1
ATOM 772 C CA . ALA A 1 96 ? -18.382 11.768 32.046 1.00 94.56 96 ALA A CA 1
ATOM 773 C C . ALA A 1 96 ? -18.349 10.976 30.720 1.00 94.56 96 ALA A C 1
ATOM 775 O O . ALA A 1 96 ? -17.533 11.261 29.840 1.00 94.56 96 ALA A O 1
ATOM 776 N N . PRO A 1 97 ? -19.247 9.999 30.510 1.00 97.06 97 PRO A N 1
ATOM 777 C CA . PRO A 1 97 ? -20.495 9.784 31.246 1.00 97.06 97 PRO A CA 1
ATOM 778 C C . PRO A 1 97 ? -20.436 8.758 32.401 1.00 97.06 97 PRO A C 1
ATOM 780 O O . PRO A 1 97 ? -21.485 8.273 32.820 1.00 97.06 97 PRO A O 1
ATOM 783 N N . GLY A 1 98 ? -19.256 8.393 32.909 1.00 97.31 98 GLY A N 1
ATOM 784 C CA . GLY A 1 98 ? -19.111 7.390 33.975 1.00 97.31 98 GLY A CA 1
ATOM 785 C C . GLY A 1 98 ? -18.845 5.970 33.467 1.00 97.31 98 GLY A C 1
ATOM 786 O O . GLY A 1 98 ? -19.247 4.999 34.104 1.00 97.31 98 GLY A O 1
ATOM 787 N N . VAL A 1 99 ? -18.205 5.830 32.302 1.00 97.62 99 VAL A N 1
ATOM 788 C CA . VAL A 1 99 ? -17.809 4.525 31.750 1.00 97.62 99 VAL A CA 1
ATOM 789 C C . VAL A 1 99 ? -16.619 3.988 32.529 1.00 97.62 99 VAL A C 1
ATOM 791 O O . VAL A 1 99 ? -15.635 4.692 32.760 1.00 97.62 99 VAL A O 1
ATOM 794 N N . ARG A 1 100 ? -16.677 2.711 32.892 1.00 97.38 100 ARG A N 1
ATOM 795 C CA . ARG A 1 100 ? -15.559 2.048 33.552 1.00 97.38 100 ARG A CA 1
ATOM 796 C C . ARG A 1 100 ? -14.384 1.861 32.584 1.00 97.38 100 ARG A C 1
ATOM 798 O O . ARG A 1 100 ? -14.611 1.482 31.436 1.00 97.38 100 ARG A O 1
ATOM 805 N N . PRO A 1 101 ? -13.128 2.030 33.032 1.00 96.06 101 PRO A N 1
ATOM 806 C CA . PRO A 1 101 ? -11.945 1.750 32.217 1.00 96.06 101 PRO A CA 1
ATOM 807 C C . PRO A 1 101 ? -11.942 0.359 31.579 1.00 96.06 101 PRO A C 1
ATOM 809 O O . PRO A 1 101 ? -11.519 0.203 30.436 1.00 96.06 101 PRO A O 1
ATOM 812 N N . GLU A 1 102 ? -12.440 -0.645 32.305 1.00 96.62 102 GLU A N 1
ATOM 813 C CA . GLU A 1 102 ? -12.485 -2.031 31.831 1.00 96.62 102 GLU A CA 1
ATOM 814 C C . GLU A 1 102 ? -13.415 -2.210 30.619 1.00 96.62 102 GLU A C 1
ATOM 816 O O . GLU A 1 102 ? -13.200 -3.113 29.810 1.00 96.62 102 GLU A O 1
ATOM 821 N N . ASP A 1 103 ? -14.405 -1.328 30.464 1.00 97.69 103 ASP A N 1
ATOM 822 C CA . ASP A 1 103 ? -15.432 -1.383 29.422 1.00 97.69 103 ASP A CA 1
ATOM 823 C C . ASP A 1 103 ? -15.011 -0.670 28.130 1.00 97.69 103 ASP A C 1
ATOM 825 O O . ASP A 1 103 ? -15.760 -0.659 27.159 1.00 97.69 103 ASP A O 1
ATOM 829 N N . VAL A 1 104 ? -13.806 -0.097 28.066 1.00 97.56 104 VAL A N 1
ATOM 830 C CA . VAL A 1 104 ? -13.335 0.665 26.903 1.00 97.56 104 VAL A CA 1
ATOM 831 C C . VAL A 1 104 ? -12.322 -0.143 26.095 1.00 97.56 104 VAL A C 1
ATOM 833 O O . VAL A 1 104 ? -11.242 -0.485 26.574 1.00 97.56 104 VAL A O 1
ATOM 836 N N . MET A 1 105 ? -12.622 -0.381 24.818 1.00 97.12 105 MET A N 1
ATOM 837 C CA . MET A 1 105 ? -11.667 -0.917 23.846 1.00 97.12 105 MET A CA 1
ATOM 838 C C . MET A 1 105 ? -11.438 0.075 22.712 1.00 97.12 105 MET A C 1
ATOM 840 O O . MET A 1 105 ? -12.379 0.628 22.148 1.00 97.12 105 MET A O 1
ATOM 844 N N . VAL A 1 106 ? -10.174 0.265 22.331 1.00 97.69 106 VAL A N 1
ATOM 845 C CA . VAL A 1 106 ? -9.790 1.197 21.268 1.00 97.69 106 VAL A CA 1
ATOM 846 C C . VAL A 1 106 ? -8.974 0.479 20.203 1.00 97.69 106 VAL A C 1
ATOM 848 O O . VAL A 1 106 ? -7.949 -0.134 20.492 1.00 97.69 106 VAL A O 1
ATOM 851 N N . VAL A 1 107 ? -9.395 0.611 18.949 1.00 96.56 107 VAL A N 1
ATOM 852 C CA . VAL A 1 107 ? -8.663 0.157 17.766 1.00 96.56 107 VAL A CA 1
ATOM 853 C C . VAL A 1 107 ? -8.299 1.381 16.942 1.00 96.56 107 VAL A C 1
ATOM 855 O O . VAL A 1 107 ? -9.172 2.141 16.535 1.00 96.56 107 VAL A O 1
ATOM 858 N N . VAL A 1 108 ? -7.005 1.571 16.684 1.00 94.69 108 VAL A N 1
ATOM 859 C CA . VAL A 1 108 ? -6.502 2.678 15.860 1.00 94.69 108 VAL A CA 1
ATOM 860 C C . VAL A 1 108 ? -5.906 2.119 14.575 1.00 94.69 108 VAL A C 1
ATOM 862 O O . VAL A 1 108 ? -4.909 1.397 14.620 1.00 94.69 108 VAL A O 1
ATOM 865 N N . SER A 1 109 ? -6.475 2.497 13.434 1.00 89.75 109 SER A N 1
ATOM 866 C CA . SER A 1 109 ? -5.964 2.205 12.092 1.00 89.75 109 SER A CA 1
ATOM 867 C C . SER A 1 109 ? -5.552 3.494 11.374 1.00 89.75 109 SER A C 1
ATOM 869 O O . SER A 1 109 ? -5.953 4.597 11.752 1.00 89.75 109 SER A O 1
ATOM 871 N N . THR A 1 110 ? -4.709 3.375 10.349 1.00 83.81 110 THR A N 1
ATOM 872 C CA . THR A 1 110 ? -4.255 4.508 9.527 1.00 83.81 110 THR A CA 1
ATOM 873 C C . THR A 1 110 ? -4.481 4.205 8.058 1.00 83.81 110 THR A C 1
ATOM 875 O O . THR A 1 110 ? -4.243 3.075 7.638 1.00 83.81 110 THR A O 1
ATOM 878 N N . ASN A 1 111 ? -4.878 5.201 7.267 1.00 73.00 111 ASN A N 1
ATOM 879 C CA . ASN A 1 111 ? -5.033 5.043 5.816 1.00 73.00 111 ASN A CA 1
ATOM 880 C C . ASN A 1 111 ? -3.740 5.321 5.017 1.00 73.00 111 ASN A C 1
ATOM 882 O O . ASN A 1 111 ? -3.725 5.137 3.804 1.00 73.00 111 ASN A O 1
ATOM 886 N N . GLN A 1 112 ? -2.641 5.712 5.674 1.00 61.06 112 GLN A N 1
ATOM 887 C CA . GLN A 1 112 ? -1.318 5.803 5.048 1.00 61.06 112 GLN A CA 1
ATOM 888 C C . GLN A 1 112 ? -0.572 4.458 5.017 1.00 61.06 112 GLN A C 1
ATOM 890 O O . GLN A 1 112 ? -0.500 3.736 6.014 1.00 61.06 112 GLN A O 1
ATOM 895 N N . LEU A 1 113 ? 0.066 4.174 3.876 1.00 56.75 113 LEU A N 1
ATOM 896 C CA . LEU A 1 113 ? 0.997 3.061 3.665 1.00 56.75 113 LEU A CA 1
ATOM 897 C C . LEU A 1 113 ? 2.300 3.278 4.454 1.00 56.75 113 LEU A C 1
ATOM 899 O O . LEU A 1 113 ? 3.301 3.755 3.928 1.00 56.75 113 LEU A O 1
ATOM 903 N N . THR A 1 114 ? 2.322 2.881 5.723 1.00 53.94 114 THR A N 1
ATOM 904 C CA . THR A 1 114 ? 3.467 3.085 6.634 1.00 53.94 114 THR A CA 1
ATOM 905 C C . THR A 1 114 ? 4.759 2.365 6.242 1.00 53.94 114 THR A C 1
ATOM 907 O O . THR A 1 114 ? 5.815 2.680 6.781 1.00 53.94 114 THR A O 1
ATOM 910 N N . ARG A 1 115 ? 4.701 1.412 5.304 1.00 59.03 115 ARG A N 1
ATOM 911 C CA . ARG A 1 115 ? 5.870 0.665 4.810 1.00 59.03 115 ARG A CA 1
ATOM 912 C C . ARG A 1 115 ? 6.312 1.046 3.396 1.00 59.03 115 ARG A C 1
ATOM 914 O O . ARG A 1 115 ? 7.305 0.493 2.935 1.00 59.03 115 ARG A O 1
ATOM 921 N N . ALA A 1 116 ? 5.612 1.941 2.693 1.00 61.72 116 ALA A N 1
ATOM 922 C CA . ALA A 1 116 ? 5.978 2.253 1.309 1.00 61.72 116 ALA A CA 1
ATOM 923 C C . ALA A 1 116 ? 7.378 2.902 1.174 1.00 61.72 116 ALA A C 1
ATOM 925 O O . ALA A 1 116 ? 8.156 2.418 0.347 1.00 61.72 116 ALA A O 1
ATOM 926 N N . PRO A 1 117 ? 7.779 3.849 2.048 1.00 73.31 117 PRO A N 1
ATOM 927 C CA . PRO A 1 117 ? 9.122 4.437 2.009 1.00 73.31 117 PRO A CA 1
ATOM 928 C C . PRO A 1 117 ? 10.253 3.500 2.457 1.00 73.31 117 PRO A C 1
ATOM 930 O O . PRO A 1 117 ? 11.427 3.832 2.331 1.00 73.31 117 PRO A O 1
ATOM 933 N N . ALA A 1 118 ? 9.941 2.312 2.994 1.00 80.38 118 ALA A N 1
ATOM 934 C CA . ALA A 1 118 ? 10.949 1.419 3.577 1.00 80.38 118 ALA A CA 1
ATOM 935 C C . ALA A 1 118 ? 12.010 0.938 2.569 1.00 80.38 118 ALA A C 1
ATOM 937 O O . ALA A 1 118 ? 13.030 0.385 2.973 1.00 80.38 118 ALA A O 1
ATOM 938 N N . LEU A 1 119 ? 11.763 1.117 1.267 1.00 87.00 119 LEU A N 1
ATOM 939 C CA . LEU A 1 119 ? 12.664 0.710 0.191 1.00 87.00 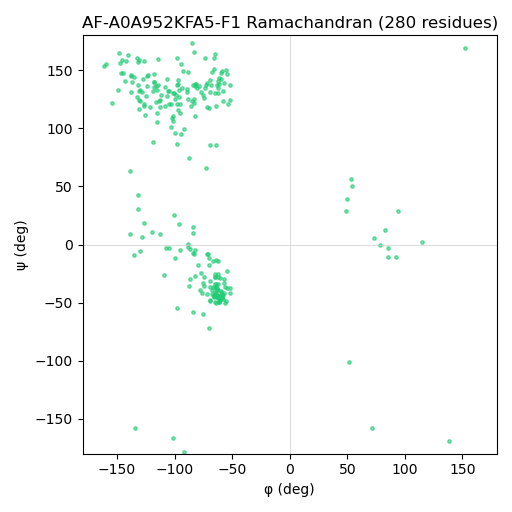119 LEU A CA 1
ATOM 940 C C . LEU A 1 119 ? 13.270 1.901 -0.560 1.00 87.00 119 LEU A C 1
ATOM 942 O O . LEU A 1 119 ? 13.943 1.687 -1.562 1.00 87.00 119 LEU A O 1
ATOM 946 N N . ASP A 1 120 ? 13.087 3.131 -0.074 1.00 87.75 120 ASP A N 1
ATOM 947 C CA . ASP A 1 120 ? 13.598 4.351 -0.721 1.00 87.75 120 ASP A CA 1
ATOM 948 C C . ASP A 1 120 ? 15.132 4.436 -0.718 1.00 87.75 120 ASP A C 1
ATOM 950 O O . ASP A 1 120 ? 15.713 5.214 -1.469 1.00 87.75 120 ASP A O 1
ATOM 954 N N . HIS A 1 121 ? 15.791 3.595 0.083 1.00 90.00 121 HIS A N 1
ATOM 955 C CA . HIS A 1 121 ? 17.249 3.499 0.187 1.00 90.00 121 HIS A CA 1
ATOM 956 C C . HIS A 1 121 ? 17.767 2.068 -0.010 1.00 90.00 121 HIS A C 1
ATOM 958 O O . HIS A 1 121 ? 18.871 1.753 0.428 1.00 90.00 121 HIS A O 1
ATOM 964 N N . LEU A 1 122 ? 16.968 1.166 -0.599 1.00 91.75 122 LEU A N 1
ATOM 965 C CA . LEU A 1 122 ? 17.359 -0.240 -0.729 1.00 91.75 122 LEU A CA 1
ATOM 966 C C . LEU A 1 122 ? 18.501 -0.402 -1.755 1.00 91.75 122 LEU A C 1
ATOM 968 O O . LEU A 1 122 ? 18.267 -0.166 -2.943 1.00 91.75 122 LEU A O 1
ATOM 972 N N . PRO A 1 123 ? 19.692 -0.890 -1.351 1.00 92.00 123 PRO A N 1
ATOM 973 C CA . PRO A 1 123 ? 20.805 -1.060 -2.278 1.00 92.00 123 PRO A CA 1
ATOM 974 C C . PRO A 1 123 ? 20.486 -2.054 -3.397 1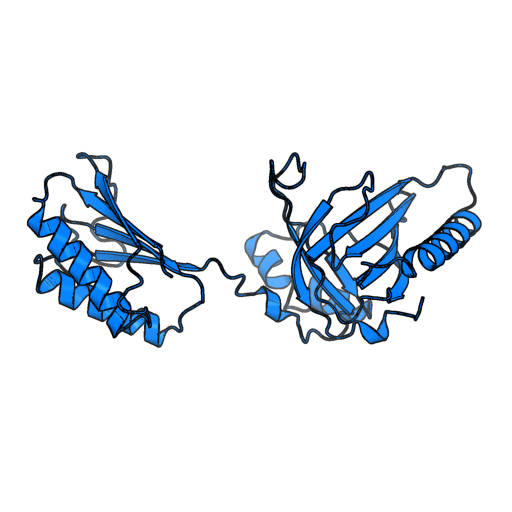.00 92.00 123 PRO A C 1
ATOM 976 O O . PRO A 1 123 ? 19.976 -3.148 -3.141 1.00 92.00 123 PRO A O 1
ATOM 979 N N . GLY A 1 124 ? 20.827 -1.691 -4.635 1.00 93.56 124 GLY A N 1
ATOM 980 C CA . GLY A 1 124 ? 20.622 -2.528 -5.823 1.00 93.56 124 GLY A CA 1
ATOM 981 C C . GLY A 1 124 ? 19.187 -2.540 -6.366 1.00 93.56 124 GLY A C 1
ATOM 982 O O . GLY A 1 124 ? 18.931 -3.182 -7.386 1.00 93.56 124 GLY A O 1
ATOM 983 N N . LEU A 1 125 ? 18.249 -1.824 -5.737 1.00 96.12 125 LEU A N 1
ATOM 984 C CA . LEU A 1 125 ? 16.922 -1.564 -6.294 1.00 96.12 125 LEU A CA 1
ATOM 985 C C . LEU A 1 125 ? 16.987 -0.334 -7.209 1.00 96.12 125 LEU A C 1
ATOM 987 O O . LEU A 1 125 ? 17.360 0.742 -6.772 1.00 96.12 125 LEU A O 1
ATOM 991 N N . GLY A 1 126 ? 16.592 -0.461 -8.472 1.00 96.44 126 GLY A N 1
ATOM 992 C CA . GLY A 1 126 ? 16.456 0.699 -9.352 1.00 96.44 126 GLY A CA 1
ATOM 993 C C . GLY A 1 126 ? 15.201 1.495 -9.003 1.00 96.44 126 GLY A C 1
ATOM 994 O O . GLY A 1 126 ? 15.277 2.652 -8.597 1.00 96.44 126 GLY A O 1
ATOM 995 N N . LEU A 1 127 ? 14.038 0.843 -9.097 1.00 96.62 127 LEU A N 1
ATOM 996 C CA . LEU A 1 127 ? 12.775 1.396 -8.610 1.00 96.62 127 LEU A CA 1
ATOM 997 C C . LEU A 1 127 ? 11.838 0.330 -8.057 1.00 96.62 127 LEU A C 1
ATOM 999 O O . LEU A 1 127 ? 11.889 -0.832 -8.466 1.00 96.62 127 LEU A O 1
ATOM 1003 N N . LYS A 1 128 ? 10.900 0.768 -7.216 1.00 95.94 128 LYS A N 1
ATOM 1004 C CA . LYS A 1 128 ? 9.674 0.038 -6.902 1.00 95.94 128 LYS A CA 1
ATOM 1005 C C . LYS A 1 128 ? 8.458 0.947 -7.022 1.00 95.94 128 LYS A C 1
ATOM 1007 O O . LYS A 1 128 ? 8.363 1.938 -6.304 1.00 95.94 128 LYS A O 1
ATOM 1012 N N . ALA A 1 129 ? 7.493 0.545 -7.840 1.00 95.88 129 ALA A N 1
ATOM 1013 C CA . ALA A 1 129 ? 6.185 1.181 -7.915 1.00 95.88 129 ALA A CA 1
ATOM 1014 C C . ALA A 1 129 ? 5.155 0.392 -7.094 1.00 95.88 129 ALA A C 1
ATOM 1016 O O . ALA A 1 129 ? 5.007 -0.826 -7.244 1.00 95.88 129 ALA A O 1
ATOM 1017 N N . TYR A 1 130 ? 4.436 1.092 -6.221 1.00 94.44 130 TYR A N 1
ATOM 1018 C CA . TYR A 1 130 ? 3.349 0.538 -5.419 1.00 94.44 130 TYR A CA 1
ATOM 1019 C C . TYR A 1 130 ? 2.043 0.729 -6.178 1.00 94.44 130 TYR A C 1
ATOM 1021 O O . TYR A 1 130 ? 1.490 1.826 -6.184 1.00 94.44 130 TYR A O 1
ATOM 1029 N N . LEU A 1 131 ? 1.582 -0.329 -6.844 1.00 94.31 131 LEU A N 1
ATOM 1030 C CA . LEU A 1 131 ? 0.473 -0.244 -7.789 1.00 94.31 131 LEU A CA 1
ATOM 1031 C C . LEU A 1 131 ? -0.794 -0.888 -7.238 1.00 94.31 131 LEU A C 1
ATOM 1033 O O . LEU A 1 131 ? -0.746 -2.016 -6.738 1.00 94.31 131 LEU A O 1
ATOM 1037 N N . ILE A 1 132 ? -1.925 -0.210 -7.407 1.00 93.44 132 ILE A N 1
ATOM 1038 C CA . ILE A 1 132 ? -3.253 -0.795 -7.204 1.00 93.44 132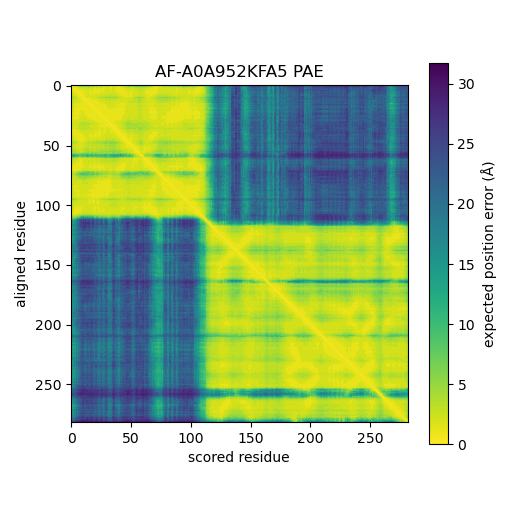 ILE A CA 1
ATOM 1039 C C . ILE A 1 132 ? -4.135 -0.590 -8.430 1.00 93.44 132 ILE A C 1
ATOM 1041 O O . ILE A 1 132 ? -3.932 0.327 -9.219 1.00 93.44 132 ILE A O 1
ATOM 1045 N N . ARG A 1 133 ? -5.157 -1.426 -8.559 1.00 92.50 133 ARG A N 1
ATOM 1046 C CA . ARG A 1 133 ? -6.368 -1.117 -9.318 1.00 92.50 133 ARG A CA 1
ATOM 1047 C C . ARG A 1 133 ? -7.570 -1.599 -8.525 1.00 92.50 133 ARG A C 1
ATOM 1049 O O . ARG A 1 133 ? -7.479 -2.610 -7.827 1.00 92.50 133 ARG A O 1
ATOM 1056 N N . GLU A 1 134 ? -8.670 -0.872 -8.620 1.00 90.69 134 GLU A N 1
ATOM 1057 C CA . GLU A 1 134 ? -9.861 -1.088 -7.802 1.00 90.69 134 GLU A CA 1
ATOM 1058 C C . GLU A 1 134 ? -11.070 -1.306 -8.699 1.00 90.69 134 GLU A C 1
ATOM 1060 O O . GLU A 1 134 ? -11.247 -0.611 -9.695 1.00 90.69 134 GLU A O 1
ATOM 1065 N N . ARG A 1 135 ? -11.907 -2.286 -8.363 1.00 88.38 135 ARG A N 1
ATOM 1066 C CA . ARG A 1 135 ? -13.088 -2.639 -9.146 1.00 88.38 135 ARG A CA 1
ATOM 1067 C C . ARG A 1 135 ? -13.999 -1.416 -9.280 1.00 88.38 135 ARG A C 1
ATOM 1069 O O . ARG A 1 135 ? -14.448 -0.876 -8.275 1.00 88.38 135 ARG A O 1
ATOM 1076 N N . GLY A 1 136 ? -14.311 -1.036 -10.516 1.00 87.56 136 GLY A N 1
ATOM 1077 C CA . GLY A 1 136 ? -15.169 0.110 -10.829 1.00 87.56 136 GLY A CA 1
ATOM 1078 C C . GLY A 1 136 ? -14.448 1.461 -10.884 1.00 87.56 136 GLY A C 1
ATOM 1079 O O . GLY A 1 136 ? -15.080 2.452 -11.233 1.00 87.56 136 GLY A O 1
ATOM 1080 N N . VAL A 1 137 ? -13.144 1.511 -10.597 1.00 84.19 137 VAL A N 1
ATOM 1081 C CA . VAL A 1 137 ? -12.309 2.712 -10.739 1.00 84.19 137 VAL A CA 1
ATOM 1082 C C . VAL A 1 137 ? -11.489 2.593 -12.022 1.00 84.19 137 VAL A C 1
ATOM 1084 O O . VAL A 1 137 ? -10.870 1.553 -12.255 1.00 84.19 137 VAL A O 1
ATOM 1087 N N . GLU A 1 138 ? -11.503 3.633 -12.864 1.00 83.81 138 GLU A N 1
ATOM 1088 C CA . GLU A 1 138 ? -10.752 3.691 -14.135 1.00 83.81 138 GLU A CA 1
ATOM 1089 C C . GLU A 1 138 ? -10.951 2.439 -15.021 1.00 83.81 138 GLU A C 1
ATOM 1091 O O . GLU A 1 138 ? -10.015 1.888 -15.599 1.00 83.81 138 GLU A O 1
ATOM 1096 N N . GLY A 1 139 ? -12.184 1.919 -15.064 1.00 86.06 139 GLY A N 1
ATOM 1097 C CA . GLY A 1 139 ? -12.546 0.745 -15.869 1.00 86.06 139 GLY A CA 1
ATOM 1098 C C . GLY A 1 139 ? -12.028 -0.603 -15.349 1.00 86.06 139 GLY A C 1
ATOM 1099 O O . GLY A 1 139 ? -12.218 -1.623 -16.012 1.00 86.06 139 GLY A O 1
ATOM 1100 N N . SER A 1 140 ? -11.400 -0.664 -14.168 1.00 89.38 140 SER A N 1
ATOM 1101 C CA . SER A 1 140 ? -10.853 -1.925 -13.658 1.00 89.38 140 SER A CA 1
ATOM 1102 C C . SER A 1 140 ? -11.959 -2.922 -13.259 1.00 89.38 140 SER A C 1
ATOM 1104 O O . SER A 1 140 ? -12.860 -2.584 -12.484 1.00 89.38 140 SER A O 1
ATOM 1106 N N . PRO A 1 141 ? -11.882 -4.192 -13.701 1.00 92.12 141 PRO A N 1
ATOM 1107 C CA . PRO A 1 141 ? -12.860 -5.223 -13.350 1.00 92.12 141 PRO A CA 1
ATOM 1108 C C . PRO A 1 141 ? -12.575 -5.907 -12.002 1.00 92.12 141 PRO A C 1
ATOM 1110 O O . PRO A 1 141 ? -13.372 -6.729 -11.546 1.00 92.12 141 PRO A O 1
ATOM 1113 N N . VAL A 1 142 ? -11.435 -5.623 -11.362 1.00 90.69 142 VAL A N 1
ATOM 1114 C CA . VAL A 1 142 ? -10.953 -6.333 -10.164 1.00 90.69 142 VAL A CA 1
ATOM 1115 C C . VAL A 1 142 ? -10.288 -5.390 -9.161 1.00 90.69 142 VAL A C 1
ATOM 1117 O O . VAL A 1 142 ? -9.784 -4.333 -9.531 1.00 90.69 142 VAL A O 1
ATOM 1120 N N . ASN A 1 143 ? -10.230 -5.819 -7.896 1.00 82.44 143 ASN A N 1
ATOM 1121 C CA . ASN A 1 143 ? -9.318 -5.254 -6.901 1.00 82.44 143 ASN A CA 1
ATOM 1122 C C . ASN A 1 143 ? -7.992 -6.007 -6.985 1.00 82.44 143 ASN A C 1
ATOM 1124 O O . ASN A 1 143 ? -7.976 -7.234 -6.881 1.00 82.44 143 ASN A O 1
ATOM 1128 N N . GLN A 1 144 ? -6.885 -5.300 -7.176 1.00 89.31 144 GLN A N 1
ATOM 1129 C CA . GLN A 1 144 ? -5.570 -5.919 -7.264 1.00 89.31 144 GLN A CA 1
ATOM 1130 C C . GLN A 1 144 ? -4.490 -4.981 -6.738 1.00 89.31 144 GLN A C 1
ATOM 1132 O O . GLN A 1 144 ? -4.400 -3.835 -7.162 1.00 89.31 144 GLN A O 1
ATOM 1137 N N . TYR A 1 145 ? -3.616 -5.521 -5.892 1.00 90.00 145 TYR A N 1
ATOM 1138 C CA . TYR A 1 145 ? -2.311 -4.945 -5.587 1.00 90.00 145 TYR A CA 1
ATOM 1139 C C . TYR A 1 145 ? -1.251 -5.624 -6.466 1.00 90.00 145 TYR A C 1
ATOM 1141 O O . TYR A 1 145 ? -1.197 -6.853 -6.526 1.00 90.00 145 TYR A O 1
ATOM 1149 N N . ALA A 1 146 ? -0.449 -4.842 -7.187 1.00 91.44 146 ALA A N 1
ATOM 1150 C CA . ALA A 1 146 ? 0.462 -5.339 -8.221 1.00 91.44 146 ALA A CA 1
ATOM 1151 C C . ALA A 1 146 ? 1.827 -4.624 -8.178 1.00 91.44 146 ALA A C 1
ATOM 1153 O O . ALA A 1 146 ? 2.182 -3.931 -9.127 1.00 91.44 146 ALA A O 1
ATOM 1154 N N . PRO A 1 147 ? 2.607 -4.749 -7.088 1.00 91.94 147 PRO A N 1
ATOM 1155 C CA . PRO A 1 147 ? 3.865 -4.025 -6.964 1.00 91.94 147 PRO A CA 1
ATOM 1156 C C . PRO A 1 147 ? 4.839 -4.418 -8.078 1.00 91.94 147 PRO A C 1
ATOM 1158 O O . PRO A 1 147 ? 4.991 -5.598 -8.399 1.00 91.94 147 PRO A O 1
ATOM 1161 N N . PHE A 1 148 ? 5.525 -3.423 -8.631 1.00 93.88 148 PHE A N 1
ATOM 1162 C CA . PHE A 1 148 ? 6.488 -3.606 -9.709 1.00 93.88 148 PHE A CA 1
ATOM 1163 C C . PHE A 1 148 ? 7.883 -3.179 -9.262 1.00 93.88 148 PHE A C 1
ATOM 1165 O O . PHE A 1 148 ? 8.020 -2.170 -8.574 1.00 93.88 148 PHE A O 1
ATOM 1172 N N . TYR A 1 149 ? 8.904 -3.940 -9.655 1.00 95.88 149 TYR A N 1
ATOM 1173 C CA . TYR A 1 149 ? 10.297 -3.727 -9.267 1.00 95.88 149 TYR A CA 1
ATOM 1174 C C . TYR A 1 149 ? 11.177 -3.747 -10.517 1.00 95.88 149 TYR A C 1
ATOM 1176 O O . TYR A 1 149 ? 11.082 -4.679 -11.315 1.00 95.88 149 TYR A O 1
ATOM 1184 N N . LEU A 1 150 ? 12.074 -2.769 -10.646 1.00 96.56 150 LEU A N 1
ATOM 1185 C CA . LEU A 1 150 ? 13.238 -2.872 -11.526 1.00 96.56 150 LEU A CA 1
ATOM 1186 C C . LEU A 1 150 ? 14.483 -2.898 -10.659 1.00 96.56 150 LEU A C 1
ATOM 1188 O O . LEU A 1 150 ? 14.710 -1.991 -9.859 1.00 96.56 150 LEU A O 1
ATOM 1192 N N . TRP A 1 151 ? 15.283 -3.941 -10.822 1.00 96.25 151 TRP A N 1
ATOM 1193 C CA . TRP A 1 151 ? 16.515 -4.133 -10.072 1.00 96.25 151 TRP A CA 1
ATOM 1194 C C . TRP A 1 151 ? 17.698 -3.573 -10.855 1.00 96.25 151 TRP A C 1
ATOM 1196 O O . TRP A 1 151 ? 17.818 -3.822 -12.052 1.00 96.25 151 TRP A O 1
ATOM 1206 N N . ALA A 1 152 ? 18.568 -2.835 -10.169 1.00 95.25 152 ALA A N 1
ATOM 1207 C CA . ALA A 1 152 ? 19.851 -2.394 -10.710 1.00 95.25 152 ALA A CA 1
ATOM 1208 C C . ALA A 1 152 ? 20.881 -3.526 -10.719 1.00 95.25 152 ALA A C 1
ATOM 1210 O O . ALA A 1 152 ? 21.795 -3.531 -11.539 1.00 95.25 152 ALA A O 1
ATOM 1211 N N . SER A 1 153 ? 20.710 -4.524 -9.847 1.00 93.06 153 SER A N 1
ATOM 1212 C CA . SER A 1 153 ? 21.552 -5.713 -9.832 1.00 93.06 153 SER A CA 1
ATOM 1213 C C . SER A 1 153 ? 20.782 -6.976 -9.450 1.00 93.06 153 SER A C 1
ATOM 1215 O O . SER A 1 153 ? 19.858 -6.965 -8.631 1.00 93.06 153 SER A O 1
ATOM 1217 N N . THR A 1 154 ? 21.205 -8.103 -10.023 1.00 92.75 154 THR A N 1
ATOM 1218 C CA . THR A 1 154 ? 20.722 -9.440 -9.648 1.00 92.75 154 THR A CA 1
ATOM 1219 C C . THR A 1 154 ? 21.064 -9.774 -8.197 1.00 92.75 154 THR A C 1
ATOM 1221 O O . THR A 1 154 ? 20.264 -10.401 -7.506 1.00 92.75 154 THR A O 1
ATOM 1224 N N . GLU A 1 155 ? 22.211 -9.299 -7.704 1.00 93.81 155 GLU A N 1
ATOM 1225 C CA . GLU A 1 155 ? 22.605 -9.426 -6.299 1.00 93.81 155 GLU A CA 1
ATOM 1226 C C . GLU A 1 155 ? 21.630 -8.692 -5.363 1.00 93.81 155 GLU A C 1
ATOM 1228 O O . GLU A 1 155 ? 21.201 -9.256 -4.355 1.00 93.81 155 GLU A O 1
ATOM 1233 N N . GLY A 1 156 ? 21.223 -7.465 -5.714 1.00 93.81 156 GLY A N 1
ATOM 1234 C CA . GLY A 1 156 ? 20.235 -6.693 -4.956 1.00 93.81 156 GLY A CA 1
ATOM 1235 C C . GLY A 1 156 ? 18.893 -7.418 -4.866 1.00 93.81 156 GLY A C 1
ATOM 1236 O O . GLY A 1 156 ? 18.336 -7.560 -3.773 1.00 93.81 156 GLY A O 1
ATOM 1237 N N . MET A 1 157 ? 18.425 -7.967 -5.994 1.00 94.81 157 MET A N 1
ATOM 1238 C CA . MET A 1 157 ? 17.224 -8.807 -6.033 1.00 94.81 157 MET A CA 1
ATOM 1239 C C . MET A 1 157 ? 17.361 -10.024 -5.113 1.00 94.81 157 MET A C 1
ATOM 1241 O O . MET A 1 157 ? 16.458 -10.308 -4.326 1.00 94.81 157 MET A O 1
ATOM 1245 N N . GLY A 1 158 ? 18.494 -10.726 -5.174 1.00 94.44 158 GLY A N 1
ATOM 1246 C CA . GLY A 1 158 ? 18.728 -11.907 -4.350 1.00 94.44 158 GLY A CA 1
ATOM 1247 C C . GLY A 1 158 ? 18.744 -11.607 -2.856 1.00 94.44 158 GLY A C 1
ATOM 1248 O O . GLY A 1 158 ? 18.081 -12.288 -2.072 1.00 94.44 158 GLY A O 1
ATOM 1249 N N . ARG A 1 159 ? 19.410 -10.520 -2.455 1.00 92.94 159 ARG A N 1
ATOM 1250 C CA . ARG A 1 159 ? 19.419 -10.055 -1.063 1.00 92.94 159 ARG A CA 1
ATOM 1251 C C . ARG A 1 159 ? 18.011 -9.742 -0.560 1.00 92.94 159 ARG A C 1
ATOM 1253 O O . ARG A 1 159 ? 17.680 -10.088 0.571 1.00 92.94 159 ARG A O 1
ATOM 1260 N N . PHE A 1 160 ? 17.172 -9.126 -1.391 1.00 93.50 160 PHE A N 1
ATOM 1261 C CA . PHE A 1 160 ? 15.785 -8.844 -1.030 1.00 93.50 160 PHE A CA 1
ATOM 1262 C C . PHE A 1 160 ? 14.939 -10.112 -0.884 1.00 93.50 160 PHE A C 1
ATOM 1264 O O . PHE A 1 160 ? 14.149 -10.196 0.055 1.00 93.50 160 PHE A O 1
ATOM 1271 N N . LEU A 1 161 ? 15.093 -11.078 -1.795 1.00 93.69 161 LEU A N 1
ATOM 1272 C CA . LEU A 1 161 ? 14.258 -12.280 -1.853 1.00 93.69 161 LEU A CA 1
ATOM 1273 C C . LEU A 1 161 ? 14.633 -13.343 -0.813 1.00 93.69 161 LEU A C 1
ATOM 1275 O O . LEU A 1 161 ? 13.738 -13.980 -0.260 1.00 93.69 161 LEU A O 1
ATOM 1279 N N . TRP A 1 162 ? 15.925 -13.550 -0.547 1.00 91.69 162 TRP A N 1
ATOM 1280 C CA . TRP A 1 162 ? 16.402 -14.635 0.324 1.00 91.69 162 TRP A CA 1
ATOM 1281 C C . TRP A 1 162 ? 17.542 -14.242 1.277 1.00 91.69 162 TRP A C 1
ATOM 1283 O O . TRP A 1 162 ? 18.098 -15.104 1.950 1.00 91.69 162 TRP A O 1
ATOM 1293 N N . GLY A 1 163 ? 17.892 -12.957 1.385 1.00 86.62 163 GLY A N 1
ATOM 1294 C CA . GLY A 1 163 ? 18.984 -12.477 2.245 1.00 86.62 163 GLY A CA 1
ATOM 1295 C C . GLY A 1 163 ? 18.628 -12.241 3.720 1.00 86.62 163 GLY A C 1
ATOM 1296 O O . GLY A 1 163 ? 19.429 -11.642 4.430 1.00 86.62 163 GLY A O 1
ATOM 1297 N N . GLY A 1 164 ? 17.446 -12.655 4.193 1.00 70.00 164 GLY A N 1
ATOM 1298 C CA . GLY A 1 164 ? 17.048 -12.520 5.608 1.00 70.00 164 GLY A CA 1
ATOM 1299 C C . GLY A 1 164 ? 16.471 -11.154 6.020 1.00 70.00 164 GLY A C 1
ATOM 1300 O O . GLY A 1 164 ? 16.304 -10.895 7.207 1.00 70.00 164 GLY A O 1
ATOM 1301 N N . GLY A 1 165 ? 16.132 -10.289 5.059 1.00 75.06 165 GLY A N 1
ATOM 1302 C CA . GLY A 1 165 ? 15.380 -9.039 5.256 1.00 75.06 165 GLY A CA 1
ATOM 1303 C C . GLY A 1 165 ? 14.274 -8.893 4.205 1.00 75.06 165 GLY A C 1
ATOM 1304 O O . GLY A 1 165 ? 13.870 -9.889 3.615 1.00 75.06 165 GLY A O 1
ATOM 1305 N N . GLY A 1 166 ? 13.791 -7.673 3.933 1.00 79.38 166 GLY A N 1
ATOM 1306 C CA . GLY A 1 166 ? 12.939 -7.369 2.768 1.00 79.38 166 GLY A CA 1
ATOM 1307 C C . GLY A 1 166 ? 11.721 -8.292 2.598 1.00 79.38 166 GLY A C 1
ATOM 1308 O O . GLY A 1 166 ? 10.706 -8.115 3.273 1.00 79.38 166 GLY A O 1
ATOM 1309 N N . PHE A 1 167 ? 11.824 -9.265 1.683 1.00 89.38 167 PHE A N 1
ATOM 1310 C CA . PHE A 1 167 ? 10.787 -10.261 1.386 1.00 89.38 167 PHE A CA 1
ATOM 1311 C C . PHE A 1 167 ? 10.580 -11.300 2.503 1.00 89.38 167 PHE A C 1
ATOM 1313 O O . PHE A 1 167 ? 9.525 -11.927 2.555 1.00 89.38 167 PHE A O 1
ATOM 1320 N N . GLY A 1 168 ? 11.532 -11.446 3.429 1.00 87.94 168 GLY A N 1
ATOM 1321 C CA . GLY A 1 168 ? 11.468 -12.383 4.556 1.00 87.94 168 GLY A CA 1
ATOM 1322 C C . GLY A 1 168 ? 10.177 -12.264 5.368 1.00 87.94 168 GLY A C 1
ATOM 1323 O O . GLY A 1 168 ? 9.525 -13.266 5.613 1.00 87.94 168 GLY A O 1
ATOM 1324 N N . GLY A 1 169 ? 9.700 -11.044 5.640 1.00 84.06 169 GLY A N 1
ATOM 1325 C CA . GLY A 1 169 ? 8.436 -10.859 6.367 1.00 84.06 169 GLY A CA 1
ATOM 1326 C C . GLY A 1 169 ? 7.196 -11.376 5.620 1.00 84.06 169 GLY A C 1
ATOM 1327 O O . GLY A 1 169 ? 6.218 -11.773 6.254 1.00 84.06 169 GLY A O 1
ATOM 1328 N N . ILE A 1 170 ? 7.225 -11.392 4.281 1.00 83.75 170 ILE A N 1
ATOM 1329 C CA . ILE A 1 170 ? 6.185 -12.043 3.468 1.00 83.75 170 ILE A CA 1
ATOM 1330 C C . ILE A 1 170 ? 6.334 -13.558 3.592 1.00 83.75 170 ILE A C 1
ATOM 1332 O O . ILE A 1 170 ? 5.330 -14.243 3.769 1.00 83.75 170 ILE A O 1
ATOM 1336 N N . VAL A 1 171 ? 7.573 -14.060 3.554 1.00 88.69 171 VAL A N 1
ATOM 1337 C CA . VAL A 1 171 ? 7.860 -15.491 3.686 1.00 88.69 171 VAL A CA 1
ATOM 1338 C C . VAL A 1 171 ? 7.387 -16.057 5.020 1.00 88.69 171 VAL A C 1
ATOM 1340 O O . VAL A 1 171 ? 6.707 -17.080 5.048 1.00 88.69 171 VAL A O 1
ATOM 1343 N N . ASP A 1 172 ? 7.679 -15.353 6.107 1.00 86.50 172 ASP A N 1
ATOM 1344 C CA . ASP A 1 172 ? 7.309 -15.759 7.462 1.00 86.50 172 ASP A CA 1
ATOM 1345 C C . ASP A 1 172 ? 5.789 -15.770 7.666 1.00 86.50 172 ASP A C 1
ATOM 1347 O O . ASP A 1 172 ? 5.259 -16.606 8.394 1.00 86.50 172 ASP A O 1
ATOM 1351 N N . SER A 1 173 ? 5.073 -14.853 7.006 1.00 83.31 173 SER A N 1
ATOM 1352 C CA . SER A 1 173 ? 3.623 -14.698 7.175 1.00 83.31 173 SER A CA 1
ATOM 1353 C C . SER A 1 173 ? 2.805 -15.602 6.249 1.00 83.31 173 SER A C 1
ATOM 1355 O O . SER A 1 173 ? 1.727 -16.053 6.625 1.00 83.31 173 SER A O 1
ATOM 1357 N N . PHE A 1 174 ? 3.280 -15.833 5.021 1.00 84.56 174 PHE A N 1
ATOM 1358 C CA . PHE A 1 174 ? 2.483 -16.430 3.940 1.00 84.56 174 PHE A CA 1
ATOM 1359 C C . PHE A 1 174 ? 3.156 -17.635 3.264 1.00 84.56 174 PHE A C 1
ATOM 1361 O O . PHE A 1 174 ? 2.651 -18.138 2.260 1.00 84.56 174 PHE A O 1
ATOM 1368 N N . GLY A 1 175 ? 4.295 -18.109 3.776 1.00 90.19 175 GLY A N 1
ATOM 1369 C CA . GLY A 1 175 ? 5.120 -19.099 3.083 1.00 90.19 175 GLY A CA 1
ATOM 1370 C C . GLY A 1 175 ? 5.817 -18.487 1.866 1.00 90.19 175 GLY A C 1
ATOM 1371 O O . GLY A 1 175 ? 6.007 -17.285 1.797 1.00 90.19 175 GLY A O 1
ATOM 1372 N N . ARG A 1 176 ? 6.228 -19.284 0.876 1.00 93.25 176 ARG A N 1
ATOM 1373 C CA . ARG A 1 176 ? 6.992 -18.783 -0.287 1.00 93.25 176 ARG A CA 1
ATOM 1374 C C . ARG A 1 176 ? 6.074 -18.547 -1.494 1.00 93.25 176 ARG A C 1
ATOM 1376 O O . ARG A 1 176 ? 5.935 -19.463 -2.306 1.00 93.25 176 ARG A O 1
ATOM 1383 N N . PRO A 1 177 ? 5.432 -17.370 -1.643 1.00 89.69 177 PRO A N 1
ATOM 1384 C CA . PRO A 1 177 ? 4.614 -17.106 -2.818 1.00 89.69 177 PRO A CA 1
ATOM 1385 C C . PRO A 1 177 ? 5.483 -17.060 -4.084 1.00 89.69 177 PRO A C 1
ATOM 1387 O O . PRO A 1 177 ? 6.658 -16.681 -4.016 1.00 89.69 177 PRO A O 1
ATOM 1390 N N . PRO A 1 178 ? 4.920 -17.412 -5.253 1.00 91.56 178 PRO A N 1
ATOM 1391 C CA . PRO A 1 178 ? 5.641 -17.324 -6.513 1.00 91.56 178 PRO A CA 1
ATOM 1392 C C . PRO A 1 178 ? 6.016 -15.870 -6.815 1.00 91.56 178 PRO A C 1
ATOM 1394 O O . PRO A 1 178 ? 5.172 -14.972 -6.790 1.00 91.56 178 PRO A O 1
ATOM 1397 N N . VAL A 1 179 ? 7.286 -15.649 -7.148 1.00 91.19 179 VAL A N 1
ATOM 1398 C CA . VAL A 1 179 ? 7.793 -14.354 -7.606 1.00 91.19 179 VAL A CA 1
ATOM 1399 C C . VAL A 1 179 ? 7.924 -14.411 -9.120 1.00 91.19 179 VAL A C 1
ATOM 1401 O O . VAL A 1 179 ? 8.819 -15.069 -9.647 1.00 91.19 179 VAL A O 1
ATOM 1404 N N . ARG A 1 180 ? 7.017 -13.734 -9.831 1.00 91.12 180 ARG A N 1
ATOM 1405 C CA . ARG A 1 180 ? 7.144 -13.561 -11.281 1.00 91.12 180 ARG A CA 1
ATOM 1406 C C . ARG A 1 180 ? 8.238 -12.531 -11.555 1.00 91.12 180 ARG A C 1
ATOM 1408 O O . ARG A 1 180 ? 8.178 -11.423 -11.025 1.00 91.12 180 ARG A O 1
ATOM 1415 N N . HIS A 1 181 ? 9.215 -12.902 -12.370 1.00 92.75 181 HIS A N 1
ATOM 1416 C CA . HIS A 1 181 ? 10.303 -12.028 -12.789 1.00 92.75 181 HIS A CA 1
ATOM 1417 C C . HIS A 1 181 ? 10.498 -12.118 -14.301 1.00 92.75 181 HIS A C 1
ATOM 1419 O O . HIS A 1 181 ? 10.077 -13.083 -14.935 1.00 92.75 181 HIS A O 1
ATOM 1425 N N . TRP A 1 182 ? 11.163 -11.109 -14.851 1.00 95.56 182 TRP A N 1
ATOM 1426 C CA . TRP A 1 182 ? 11.465 -10.988 -16.272 1.00 95.56 182 TRP A CA 1
ATOM 1427 C C . TRP A 1 182 ? 12.936 -10.645 -16.463 1.00 95.56 182 TRP A C 1
ATOM 1429 O O . TRP A 1 182 ? 13.569 -10.086 -15.563 1.00 95.56 182 TRP A O 1
ATOM 1439 N N . THR A 1 183 ? 13.472 -10.949 -17.639 1.00 95.75 183 THR A N 1
ATOM 1440 C CA . THR A 1 183 ? 14.805 -10.501 -18.042 1.00 95.75 183 THR A CA 1
ATOM 1441 C C . THR A 1 183 ? 14.695 -9.076 -18.570 1.00 95.75 183 THR A C 1
ATOM 1443 O O . THR A 1 183 ? 14.093 -8.849 -19.617 1.00 95.75 183 THR A O 1
ATOM 1446 N N . GLY A 1 184 ? 15.238 -8.103 -17.835 1.00 95.25 184 GLY A N 1
ATOM 1447 C CA . GLY A 1 184 ? 15.236 -6.701 -18.259 1.00 95.25 184 GLY A CA 1
ATOM 1448 C C . GLY A 1 184 ? 16.069 -6.497 -19.526 1.00 95.25 184 GLY A C 1
ATOM 1449 O O . GLY A 1 184 ? 17.213 -6.940 -19.585 1.00 95.25 184 GLY A O 1
ATOM 1450 N N . VAL A 1 185 ? 15.497 -5.824 -20.526 1.00 96.50 185 VAL A N 1
ATOM 1451 C CA . VAL A 1 185 ? 16.167 -5.506 -21.798 1.00 96.50 185 VAL A CA 1
ATOM 1452 C C . VAL A 1 185 ? 16.706 -4.080 -21.771 1.00 96.50 185 VAL A C 1
ATOM 1454 O O . VAL A 1 185 ? 17.888 -3.848 -22.009 1.00 96.50 185 VAL A O 1
ATOM 1457 N N . THR A 1 186 ? 15.843 -3.105 -21.483 1.00 96.62 186 THR A N 1
ATOM 1458 C CA . THR A 1 186 ? 16.234 -1.693 -21.407 1.00 96.62 186 THR A CA 1
ATOM 1459 C C . THR A 1 186 ? 15.220 -0.886 -20.597 1.00 96.62 186 THR A C 1
ATOM 1461 O O . THR A 1 186 ? 14.051 -1.261 -20.493 1.00 96.62 186 THR A O 1
ATOM 1464 N N . CYS A 1 187 ? 15.667 0.230 -20.030 1.00 97.75 187 CYS A N 1
ATOM 1465 C CA . CYS A 1 187 ? 14.843 1.171 -19.282 1.00 97.75 187 CYS A CA 1
ATOM 1466 C C . CYS A 1 187 ? 15.242 2.601 -19.663 1.00 97.75 187 CYS A C 1
ATOM 1468 O O . CYS A 1 187 ? 16.430 2.933 -19.706 1.00 97.75 187 CYS A O 1
ATOM 1470 N N . LEU A 1 188 ? 14.254 3.439 -19.971 1.00 98.19 188 LEU A N 1
ATOM 1471 C CA . LEU A 1 188 ? 14.444 4.782 -20.512 1.00 98.19 188 LEU A CA 1
ATOM 1472 C C . LEU A 1 188 ? 13.748 5.835 -19.643 1.00 98.19 188 LEU A C 1
ATOM 1474 O O . LEU A 1 188 ? 12.686 5.593 -19.055 1.00 98.19 188 LEU A O 1
ATOM 1478 N N . ALA A 1 189 ? 14.371 7.009 -19.556 1.00 97.50 189 ALA A N 1
ATOM 1479 C CA . ALA A 1 189 ? 13.781 8.213 -18.983 1.00 97.50 189 ALA A CA 1
ATOM 1480 C C . ALA A 1 189 ? 12.918 8.939 -20.003 1.00 97.50 189 ALA A C 1
ATOM 1482 O O . ALA A 1 189 ? 13.394 9.252 -21.089 1.00 97.50 189 ALA A O 1
ATOM 1483 N N . GLY A 1 190 ? 11.657 9.179 -19.639 1.00 96.06 190 GLY A N 1
ATOM 1484 C CA . GLY A 1 190 ? 10.789 10.047 -20.418 1.00 96.06 190 GLY A CA 1
ATOM 1485 C C . GLY A 1 190 ? 10.972 11.520 -20.050 1.00 96.06 190 GLY A C 1
ATOM 1486 O O . GLY A 1 190 ? 11.695 11.832 -19.098 1.00 96.06 190 GLY A O 1
ATOM 1487 N N . PRO A 1 191 ? 10.328 12.431 -20.796 1.00 95.31 191 PRO A N 1
ATOM 1488 C CA . PRO A 1 191 ? 10.465 13.873 -20.598 1.00 95.31 191 PRO A CA 1
ATOM 1489 C C . PRO A 1 191 ? 9.977 14.344 -19.221 1.00 95.31 191 PRO A C 1
ATOM 1491 O O . PRO A 1 191 ? 10.483 15.335 -18.705 1.00 95.31 191 PRO A O 1
ATOM 1494 N N . ASP A 1 192 ? 9.058 13.609 -18.592 1.00 95.50 192 ASP A N 1
ATOM 1495 C CA . ASP A 1 192 ? 8.439 13.991 -17.321 1.00 95.50 192 ASP A CA 1
ATOM 1496 C C . ASP A 1 192 ? 9.073 13.248 -16.128 1.00 95.50 192 ASP A C 1
ATOM 1498 O O . ASP A 1 192 ? 8.432 13.033 -15.095 1.00 95.50 192 ASP A O 1
ATOM 1502 N N . ARG A 1 193 ? 10.333 12.811 -16.262 1.00 94.38 193 ARG A N 1
ATOM 1503 C CA . ARG A 1 193 ? 11.053 12.019 -15.249 1.00 94.38 193 ARG A CA 1
ATOM 1504 C C . ARG A 1 193 ? 11.132 12.693 -13.873 1.00 94.38 193 ARG A C 1
ATOM 1506 O O . ARG A 1 193 ? 11.164 11.990 -12.871 1.00 94.38 193 ARG A O 1
ATOM 1513 N N . ASP A 1 194 ? 11.142 14.017 -13.811 1.00 93.31 194 ASP A N 1
ATOM 1514 C CA . ASP A 1 194 ? 11.229 14.739 -12.535 1.00 93.31 194 ASP A CA 1
ATOM 1515 C C . ASP A 1 194 ? 9.864 14.887 -11.832 1.00 93.31 194 ASP A C 1
ATOM 1517 O O . ASP A 1 194 ? 9.787 15.330 -10.685 1.00 93.31 194 ASP A O 1
ATOM 1521 N N . GLY A 1 195 ? 8.769 14.521 -12.506 1.00 93.12 195 GLY A N 1
ATOM 1522 C CA . GLY A 1 195 ? 7.421 14.540 -11.944 1.00 93.12 195 GLY A CA 1
ATOM 1523 C C . GLY A 1 195 ? 7.091 13.296 -11.115 1.00 93.12 195 GLY A C 1
ATOM 1524 O O . GLY A 1 195 ? 7.743 12.262 -11.198 1.00 93.12 195 GLY A O 1
ATOM 1525 N N . ALA A 1 196 ? 6.015 13.359 -10.330 1.00 92.81 196 ALA A N 1
ATOM 1526 C CA . ALA A 1 196 ? 5.517 12.192 -9.603 1.00 92.81 196 ALA A CA 1
ATOM 1527 C C . ALA A 1 196 ? 4.578 11.360 -10.500 1.00 92.81 196 ALA A C 1
ATOM 1529 O O . ALA A 1 196 ? 3.532 11.880 -10.905 1.00 92.81 196 ALA A O 1
ATOM 1530 N N . PRO A 1 197 ? 4.877 10.080 -10.796 1.00 95.31 197 PRO A N 1
ATOM 1531 C CA . PRO A 1 197 ? 3.962 9.255 -11.565 1.00 95.31 197 PRO A CA 1
ATOM 1532 C C . PRO A 1 197 ? 2.696 8.945 -10.766 1.00 95.31 197 PRO A C 1
ATOM 1534 O O . PRO A 1 197 ? 2.748 8.631 -9.578 1.00 95.31 197 PRO A O 1
ATOM 1537 N N . ARG A 1 198 ? 1.549 9.031 -11.439 1.00 93.81 198 ARG A N 1
ATOM 1538 C CA . ARG A 1 198 ? 0.208 8.791 -10.888 1.00 93.81 198 ARG A CA 1
ATOM 1539 C C . ARG A 1 198 ? -0.409 7.508 -11.418 1.00 93.81 198 ARG A C 1
ATOM 1541 O O . ARG A 1 198 ? -1.208 6.894 -10.714 1.00 93.81 198 ARG A O 1
ATOM 1548 N N . HIS A 1 199 ? 0.003 7.083 -12.609 1.00 95.06 199 HIS A N 1
ATOM 1549 C CA . HIS A 1 199 ? -0.495 5.872 -13.243 1.00 95.06 199 HIS A CA 1
ATOM 1550 C C . HIS A 1 199 ? 0.633 4.976 -13.743 1.00 95.06 199 HIS A C 1
ATOM 1552 O O . HIS A 1 199 ? 1.758 5.421 -13.971 1.00 95.06 199 HIS A O 1
ATOM 1558 N N . ALA A 1 200 ? 0.314 3.701 -13.932 1.00 96.12 200 ALA A N 1
ATOM 1559 C CA . ALA A 1 200 ? 1.182 2.744 -14.590 1.00 96.12 200 ALA A CA 1
ATOM 1560 C C . ALA A 1 200 ? 0.385 1.851 -15.542 1.00 96.12 200 ALA A C 1
ATOM 1562 O O . ALA A 1 200 ? -0.740 1.466 -15.225 1.00 96.12 200 ALA A O 1
ATOM 1563 N N . THR A 1 201 ? 0.986 1.476 -16.668 1.00 95.69 201 THR A N 1
ATOM 1564 C CA . THR A 1 201 ? 0.458 0.441 -17.567 1.00 95.69 201 THR A CA 1
ATOM 1565 C C . THR A 1 201 ? 1.442 -0.719 -17.666 1.00 95.69 201 THR A C 1
ATOM 1567 O O . THR A 1 201 ? 2.661 -0.538 -17.571 1.00 95.69 201 THR A O 1
ATOM 1570 N N . ARG A 1 202 ? 0.907 -1.934 -17.832 1.00 93.75 202 ARG A N 1
ATOM 1571 C CA . ARG A 1 202 ? 1.688 -3.127 -18.181 1.00 93.75 202 ARG A CA 1
ATOM 1572 C C . ARG A 1 202 ? 1.096 -3.770 -19.424 1.00 93.75 202 ARG A C 1
ATOM 1574 O O . ARG A 1 202 ? 0.027 -4.367 -19.342 1.00 93.75 202 ARG A O 1
ATOM 1581 N N . HIS A 1 203 ? 1.830 -3.713 -20.524 1.00 94.19 203 HIS A N 1
ATOM 1582 C CA . HIS A 1 203 ? 1.496 -4.421 -21.751 1.00 94.19 203 HIS A CA 1
ATOM 1583 C C . HIS A 1 203 ? 2.293 -5.724 -21.833 1.00 94.19 203 HIS A C 1
ATOM 1585 O O . HIS A 1 203 ? 3.484 -5.750 -21.508 1.00 94.19 203 HIS A O 1
ATOM 1591 N N . THR A 1 204 ? 1.641 -6.802 -22.252 1.00 94.38 204 THR A N 1
ATOM 1592 C CA . THR A 1 204 ? 2.262 -8.116 -22.432 1.00 94.38 204 THR A CA 1
ATOM 1593 C C . THR A 1 204 ? 1.846 -8.659 -23.785 1.00 94.38 204 THR A C 1
ATOM 1595 O O . THR A 1 204 ? 0.657 -8.708 -24.077 1.00 94.38 204 THR A O 1
ATOM 1598 N N . GLU A 1 205 ? 2.825 -9.047 -24.593 1.00 94.81 205 GLU A N 1
ATOM 1599 C CA . GLU A 1 205 ? 2.615 -9.512 -25.959 1.00 94.81 205 GLU A CA 1
ATOM 1600 C C . GLU A 1 205 ? 3.358 -10.835 -26.175 1.00 94.81 205 GLU A C 1
ATOM 1602 O O . GLU A 1 205 ? 4.571 -10.883 -25.948 1.00 94.81 205 GLU A O 1
ATOM 1607 N N . PRO A 1 206 ? 2.669 -11.913 -26.582 1.00 96.69 206 PRO A N 1
ATOM 1608 C CA . PRO A 1 206 ? 3.323 -13.160 -26.957 1.00 96.69 206 PRO A CA 1
ATOM 1609 C C . PRO A 1 206 ? 4.223 -12.970 -28.180 1.00 96.69 206 PRO A C 1
ATOM 1611 O O . PRO A 1 206 ? 3.827 -12.342 -29.159 1.00 96.69 206 PRO A O 1
ATOM 1614 N N . MET A 1 207 ? 5.411 -13.563 -28.151 1.00 96.62 207 MET A N 1
ATOM 1615 C CA . MET A 1 207 ? 6.262 -13.686 -29.329 1.00 96.62 207 MET A CA 1
ATOM 1616 C C . MET A 1 207 ? 5.719 -14.812 -30.224 1.00 96.62 207 MET A C 1
ATOM 1618 O O . MET A 1 207 ? 5.459 -15.910 -29.718 1.00 96.62 207 MET A O 1
ATOM 1622 N N . PRO A 1 208 ? 5.548 -14.586 -31.540 1.00 95.69 208 PRO A N 1
ATOM 1623 C CA . PRO A 1 208 ? 5.205 -15.654 -32.472 1.00 95.69 208 PRO A CA 1
ATOM 1624 C C . PRO A 1 208 ? 6.237 -16.787 -32.434 1.00 95.69 208 PRO A C 1
ATOM 1626 O O . PRO A 1 208 ? 7.440 -16.545 -32.361 1.00 95.69 208 PRO A O 1
ATOM 1629 N N . VAL A 1 209 ? 5.760 -18.032 -32.490 1.00 93.06 209 VAL A N 1
ATOM 1630 C CA . VAL A 1 209 ? 6.596 -19.241 -32.347 1.00 93.06 209 VAL A CA 1
ATOM 1631 C C . VAL A 1 209 ? 7.601 -19.396 -33.496 1.00 93.06 209 VAL A C 1
ATOM 1633 O O . VAL A 1 209 ? 8.652 -20.006 -33.324 1.00 93.06 209 VAL A O 1
ATOM 1636 N N . ASP A 1 210 ? 7.271 -18.861 -34.665 1.00 94.00 210 ASP A N 1
ATOM 1637 C CA . ASP A 1 210 ? 8.046 -18.915 -35.903 1.00 94.00 210 ASP A CA 1
ATOM 1638 C C . ASP A 1 210 ? 8.936 -17.682 -36.134 1.00 94.00 210 ASP A C 1
ATOM 1640 O O . ASP A 1 210 ? 9.712 -17.655 -37.091 1.00 94.00 210 ASP A O 1
ATOM 1644 N N . ALA A 1 211 ? 8.852 -16.673 -35.267 1.00 92.75 211 ALA A N 1
ATOM 1645 C CA . ALA A 1 211 ? 9.620 -15.443 -35.396 1.00 92.75 211 ALA A CA 1
ATOM 1646 C C . ALA A 1 211 ? 10.993 -15.535 -34.710 1.00 92.75 211 ALA A C 1
ATOM 1648 O O . ALA A 1 211 ? 11.154 -16.185 -33.678 1.00 92.75 211 ALA A O 1
ATOM 1649 N N . ASP A 1 212 ? 11.987 -14.833 -35.265 1.00 94.69 212 ASP A N 1
ATOM 1650 C CA . ASP A 1 212 ? 13.304 -14.692 -34.638 1.00 94.69 212 ASP A CA 1
ATOM 1651 C C . ASP A 1 212 ? 13.223 -13.759 -33.412 1.00 94.69 212 ASP A C 1
ATOM 1653 O O . ASP A 1 212 ? 12.933 -12.565 -33.569 1.00 94.69 212 ASP A O 1
ATOM 1657 N N . PRO A 1 213 ? 13.539 -14.242 -32.193 1.00 94.88 213 PRO A N 1
ATOM 1658 C CA . PRO A 1 213 ? 13.507 -13.412 -30.993 1.00 94.88 213 PRO A CA 1
ATOM 1659 C C . PRO A 1 213 ? 14.462 -12.217 -31.054 1.00 94.88 213 PRO A C 1
ATOM 1661 O O . PRO A 1 213 ? 14.198 -11.192 -30.427 1.00 94.88 213 PRO A O 1
ATOM 1664 N N . THR A 1 214 ? 15.571 -12.324 -31.793 1.00 95.62 214 THR A N 1
ATOM 1665 C CA . THR A 1 214 ? 16.563 -11.243 -31.879 1.00 95.62 214 THR A CA 1
ATOM 1666 C C . THR A 1 214 ? 15.992 -10.049 -32.641 1.00 95.62 214 THR A C 1
ATOM 1668 O O . THR A 1 214 ? 16.038 -8.926 -32.131 1.00 95.62 214 THR A O 1
ATOM 1671 N N . GLY A 1 215 ? 15.393 -10.290 -33.813 1.00 96.00 215 GLY A N 1
ATOM 1672 C CA . GLY A 1 215 ? 14.648 -9.280 -34.569 1.00 96.00 215 GLY A CA 1
ATOM 1673 C C . GLY A 1 215 ? 13.519 -8.647 -33.753 1.00 96.00 215 GLY A C 1
ATOM 1674 O O . GLY A 1 215 ? 13.476 -7.424 -33.614 1.00 96.00 215 GLY A O 1
ATOM 1675 N N . LEU A 1 216 ? 12.672 -9.467 -33.120 1.00 96.69 216 LEU A N 1
ATOM 1676 C CA . LEU A 1 216 ? 11.544 -8.979 -32.313 1.00 96.69 216 LEU A CA 1
ATOM 1677 C C . LEU A 1 216 ? 11.981 -8.076 -31.154 1.00 96.69 216 LEU A C 1
ATOM 1679 O O . LEU A 1 216 ? 11.391 -7.023 -30.915 1.00 96.69 216 LEU A O 1
ATOM 1683 N N . VAL A 1 217 ? 13.026 -8.467 -30.420 1.00 97.38 217 VAL A N 1
ATOM 1684 C CA . VAL A 1 217 ? 13.533 -7.660 -29.303 1.00 97.38 217 VAL A CA 1
ATOM 1685 C C . VAL A 1 217 ? 14.142 -6.353 -29.813 1.00 97.38 217 VAL A C 1
ATOM 1687 O O . VAL A 1 217 ? 13.924 -5.308 -29.198 1.00 97.38 217 VAL A O 1
ATOM 1690 N N . ALA A 1 218 ? 14.865 -6.374 -30.936 1.00 97.25 218 ALA A N 1
ATOM 1691 C CA . ALA A 1 218 ? 15.423 -5.163 -31.535 1.00 97.25 218 ALA A CA 1
ATOM 1692 C C . ALA A 1 218 ? 14.322 -4.174 -31.964 1.00 97.25 218 ALA A C 1
ATOM 1694 O O . ALA A 1 218 ? 14.408 -2.980 -31.657 1.00 97.25 218 ALA A O 1
ATOM 1695 N N . GLU A 1 219 ? 13.259 -4.666 -32.600 1.00 97.31 219 GLU A N 1
ATOM 1696 C CA . GLU A 1 219 ? 12.089 -3.866 -32.976 1.00 97.31 219 GLU A CA 1
ATOM 1697 C C . GLU A 1 219 ? 11.373 -3.288 -31.750 1.00 97.31 219 GLU A C 1
ATOM 1699 O O . GLU A 1 219 ? 11.063 -2.092 -31.715 1.00 97.31 219 GLU A O 1
ATOM 1704 N N . ALA A 1 220 ? 11.180 -4.100 -30.708 1.00 97.38 220 ALA A N 1
ATOM 1705 C CA . ALA A 1 220 ? 10.562 -3.671 -29.459 1.00 97.38 220 ALA A CA 1
ATOM 1706 C C . ALA A 1 220 ? 11.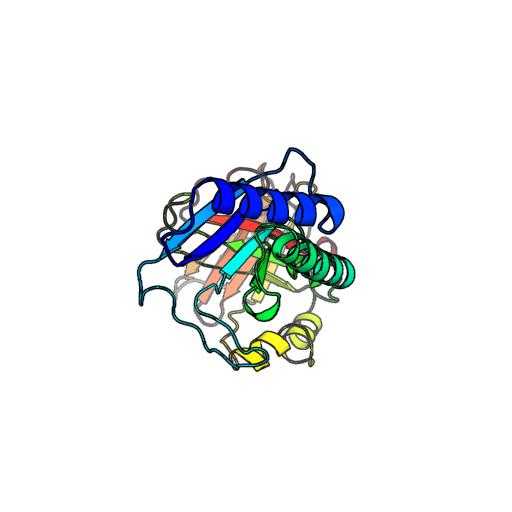388 -2.591 -28.737 1.00 97.38 220 ALA A C 1
ATOM 1708 O O . ALA A 1 220 ? 10.819 -1.654 -28.176 1.00 97.38 220 ALA A O 1
ATOM 1709 N N . VAL A 1 221 ? 12.724 -2.670 -28.773 1.00 97.81 221 VAL A N 1
ATOM 1710 C CA . VAL A 1 221 ? 13.609 -1.620 -28.238 1.00 97.81 221 VAL A CA 1
ATOM 1711 C C . VAL A 1 221 ? 13.468 -0.323 -29.035 1.00 97.81 221 VAL A C 1
ATOM 1713 O O . VAL A 1 221 ? 13.350 0.745 -28.430 1.00 97.81 221 VAL A O 1
ATOM 1716 N N . ALA A 1 222 ? 13.438 -0.394 -30.369 1.00 97.50 222 ALA A N 1
ATOM 1717 C CA . ALA A 1 222 ? 13.244 0.784 -31.214 1.00 97.50 222 ALA A CA 1
ATOM 1718 C C . ALA A 1 222 ? 11.868 1.436 -30.980 1.00 97.50 222 ALA A C 1
ATOM 1720 O O . ALA A 1 222 ? 11.754 2.664 -30.943 1.00 97.50 222 ALA A O 1
ATOM 1721 N N . ASP A 1 223 ? 10.820 0.634 -30.773 1.00 96.62 223 ASP A N 1
ATOM 1722 C CA . ASP A 1 223 ? 9.498 1.133 -30.385 1.00 96.62 223 ASP A CA 1
ATOM 1723 C C . ASP A 1 223 ? 9.504 1.793 -29.007 1.00 96.62 223 ASP A C 1
ATOM 1725 O O . ASP A 1 223 ? 8.977 2.896 -28.844 1.00 96.62 223 ASP A O 1
ATOM 1729 N N . LEU A 1 224 ? 10.171 1.172 -28.033 1.00 97.00 224 LEU A N 1
ATOM 1730 C CA . LEU A 1 224 ? 10.325 1.731 -26.696 1.00 97.00 224 LEU A CA 1
ATOM 1731 C C . LEU A 1 224 ? 10.998 3.109 -26.733 1.00 97.00 224 LEU A C 1
ATOM 1733 O O . LEU A 1 224 ? 10.535 4.022 -26.055 1.00 97.00 224 LEU A O 1
ATOM 1737 N N . GLN A 1 225 ? 12.053 3.275 -27.538 1.00 97.38 225 GLN A N 1
ATOM 1738 C CA . GLN A 1 225 ? 12.757 4.551 -27.715 1.00 97.38 225 GLN A CA 1
ATOM 1739 C C . GLN A 1 225 ? 11.848 5.637 -28.297 1.00 97.38 225 GLN A C 1
ATOM 1741 O O . GLN A 1 225 ? 11.832 6.760 -27.795 1.00 97.38 225 GLN A O 1
ATOM 1746 N N . ARG A 1 226 ? 11.047 5.309 -29.321 1.00 96.00 226 ARG A N 1
ATOM 1747 C CA . ARG A 1 226 ? 10.066 6.255 -29.878 1.00 96.00 226 ARG A CA 1
ATOM 1748 C C . ARG A 1 226 ? 9.021 6.651 -28.839 1.00 96.00 226 ARG A C 1
ATOM 1750 O O . ARG A 1 226 ? 8.719 7.834 -28.704 1.00 96.00 226 ARG A O 1
ATOM 1757 N N . ARG A 1 227 ? 8.488 5.676 -28.096 1.00 94.62 227 ARG A N 1
ATOM 1758 C CA . ARG A 1 227 ? 7.481 5.913 -27.053 1.00 94.62 227 ARG A CA 1
ATOM 1759 C C . ARG A 1 227 ? 8.023 6.751 -25.915 1.00 94.62 227 ARG A C 1
ATOM 1761 O O . ARG A 1 227 ? 7.344 7.680 -25.516 1.00 94.62 227 ARG A O 1
ATOM 1768 N N . ALA A 1 228 ? 9.237 6.476 -25.441 1.00 95.75 228 ALA A N 1
ATOM 1769 C CA . ALA A 1 228 ? 9.846 7.164 -24.304 1.00 95.75 228 ALA A CA 1
ATOM 1770 C C . ALA A 1 228 ? 9.891 8.695 -24.461 1.00 95.75 228 ALA A C 1
ATOM 1772 O O . ALA A 1 228 ? 9.924 9.405 -23.465 1.00 95.75 228 ALA A O 1
ATOM 1773 N N . ARG A 1 229 ? 9.845 9.208 -25.696 1.00 95.12 229 ARG A N 1
ATOM 1774 C CA . ARG A 1 229 ? 9.835 10.645 -26.014 1.00 95.12 229 ARG A CA 1
ATOM 1775 C C . ARG A 1 229 ? 8.454 11.301 -25.909 1.00 95.12 229 ARG A C 1
ATOM 1777 O O . ARG A 1 229 ? 8.345 12.507 -26.109 1.00 95.12 229 ARG A O 1
ATOM 1784 N N . GLN A 1 230 ? 7.400 10.532 -25.644 1.00 92.88 230 GLN A N 1
ATOM 1785 C CA . GLN A 1 230 ? 6.046 11.057 -25.501 1.00 92.88 230 GLN A CA 1
ATOM 1786 C C . GLN A 1 230 ? 5.896 11.841 -24.185 1.00 92.88 230 GLN A C 1
ATOM 1788 O O . GLN A 1 230 ? 6.385 11.384 -23.147 1.00 92.88 230 GLN A O 1
ATOM 1793 N N . PRO A 1 231 ? 5.193 12.991 -24.198 1.00 93.38 231 PRO A N 1
ATOM 1794 C CA . PRO A 1 231 ? 4.827 13.706 -22.978 1.00 93.38 231 PRO A CA 1
ATOM 1795 C C . PRO A 1 231 ? 4.054 12.810 -22.009 1.00 93.38 231 PRO A C 1
ATOM 1797 O O . PRO A 1 231 ? 3.327 11.909 -22.431 1.00 93.38 231 PRO A O 1
ATOM 1800 N N . GLY A 1 232 ? 4.182 13.062 -20.709 1.00 93.75 232 GLY A N 1
ATOM 1801 C CA . GLY A 1 232 ? 3.494 12.278 -19.685 1.00 93.75 232 GLY A CA 1
ATOM 1802 C C . GLY A 1 232 ? 4.229 11.010 -19.252 1.00 93.75 232 GLY A C 1
ATOM 1803 O O . GLY A 1 232 ? 3.838 10.414 -18.249 1.00 93.75 232 GLY A O 1
ATOM 1804 N N . ILE A 1 233 ? 5.287 10.581 -19.953 1.00 95.56 233 ILE A N 1
ATOM 1805 C CA . ILE A 1 233 ? 6.093 9.427 -19.535 1.00 95.56 233 ILE A CA 1
ATOM 1806 C C . ILE A 1 233 ? 7.134 9.860 -18.507 1.00 95.56 233 ILE A C 1
ATOM 1808 O O . ILE A 1 233 ? 8.022 10.663 -18.784 1.00 95.56 233 ILE A O 1
ATOM 1812 N N . HIS A 1 234 ? 7.070 9.230 -17.338 1.00 96.94 234 HIS A N 1
ATOM 1813 C CA . HIS A 1 234 ? 8.111 9.294 -16.320 1.00 96.94 234 HIS A CA 1
ATOM 1814 C C . HIS A 1 234 ? 9.216 8.268 -16.621 1.00 96.94 234 HIS A C 1
ATOM 1816 O O . HIS A 1 234 ? 10.386 8.603 -16.809 1.00 96.94 234 HIS A O 1
ATOM 1822 N N . THR A 1 235 ? 8.853 6.986 -16.707 1.00 97.75 235 THR A N 1
ATOM 1823 C CA . THR A 1 235 ? 9.785 5.876 -16.969 1.00 97.75 235 THR A CA 1
ATOM 1824 C C . THR A 1 235 ? 9.114 4.846 -17.845 1.00 97.75 235 THR A C 1
ATOM 1826 O O . THR A 1 235 ? 7.960 4.509 -17.603 1.00 97.75 235 THR A O 1
ATOM 1829 N N . ILE A 1 236 ? 9.855 4.282 -18.793 1.00 97.75 236 ILE A N 1
ATOM 1830 C CA . ILE A 1 236 ? 9.388 3.148 -19.581 1.00 97.75 236 ILE A CA 1
ATOM 1831 C C . ILE A 1 236 ? 10.460 2.059 -19.627 1.00 97.75 236 ILE A C 1
ATOM 1833 O O . ILE A 1 236 ? 11.646 2.353 -19.763 1.00 97.75 236 ILE A O 1
ATOM 1837 N N . ALA A 1 237 ? 10.057 0.802 -19.472 1.00 98.00 237 ALA A N 1
ATOM 1838 C CA . ALA A 1 237 ? 10.961 -0.338 -19.430 1.00 98.00 237 ALA A CA 1
ATOM 1839 C C . ALA A 1 237 ? 10.437 -1.492 -20.280 1.00 98.00 237 ALA A C 1
ATOM 1841 O O . ALA A 1 237 ? 9.232 -1.746 -20.324 1.00 98.00 237 ALA A O 1
ATOM 1842 N N . LEU A 1 238 ? 11.365 -2.199 -20.917 1.00 98.06 238 LEU A N 1
ATOM 1843 C CA . LEU A 1 238 ? 11.116 -3.416 -21.676 1.00 98.06 238 LEU A CA 1
ATOM 1844 C C . LEU A 1 238 ? 11.809 -4.593 -20.995 1.00 98.06 238 LEU A C 1
ATOM 1846 O O . LEU A 1 238 ? 12.971 -4.499 -20.589 1.00 98.06 238 LEU A O 1
ATOM 1850 N N . ALA A 1 239 ? 11.104 -5.712 -20.915 1.00 97.81 239 ALA A N 1
ATOM 1851 C CA . ALA A 1 239 ? 11.616 -6.978 -20.430 1.00 97.81 239 ALA A CA 1
ATOM 1852 C C . ALA A 1 239 ? 11.074 -8.140 -21.275 1.00 97.81 239 ALA A C 1
ATOM 1854 O O . ALA A 1 239 ? 10.082 -7.991 -21.987 1.00 97.81 239 ALA A O 1
ATOM 1855 N N . VAL A 1 240 ? 11.723 -9.297 -21.175 1.00 97.69 240 VAL A N 1
ATOM 1856 C CA . VAL A 1 240 ? 11.296 -10.551 -21.808 1.00 97.69 240 VAL A CA 1
ATOM 1857 C C . VAL A 1 240 ? 10.959 -11.569 -20.722 1.00 97.69 240 VAL A C 1
ATOM 1859 O O . VAL A 1 240 ? 11.700 -11.710 -19.745 1.00 97.69 240 VAL A O 1
ATOM 1862 N N . ASP A 1 241 ? 9.852 -12.287 -20.892 1.00 96.44 241 ASP A N 1
ATOM 1863 C CA . ASP A 1 241 ? 9.527 -13.503 -20.148 1.00 96.44 241 ASP A CA 1
ATOM 1864 C C . ASP A 1 241 ? 9.980 -14.723 -20.964 1.00 96.44 241 ASP A C 1
ATOM 1866 O O . ASP A 1 241 ? 9.243 -15.180 -21.836 1.00 96.44 241 ASP A O 1
ATOM 1870 N N . PRO A 1 242 ? 11.181 -15.280 -20.733 1.00 94.06 242 PRO A N 1
ATOM 1871 C CA . PRO A 1 242 ? 11.630 -16.450 -21.484 1.00 94.06 242 PRO A CA 1
ATOM 1872 C C . PRO A 1 242 ? 10.852 -17.723 -21.117 1.00 94.06 242 PRO A C 1
ATOM 1874 O O . PRO A 1 242 ? 10.979 -18.731 -21.805 1.00 94.06 242 PRO A O 1
ATOM 1877 N N . ARG A 1 243 ? 10.055 -17.716 -20.036 1.00 94.94 243 ARG A N 1
ATOM 1878 C CA . ARG A 1 243 ? 9.225 -18.868 -19.661 1.00 94.94 243 ARG A CA 1
ATOM 1879 C C . ARG A 1 243 ? 7.995 -18.979 -20.561 1.00 94.94 24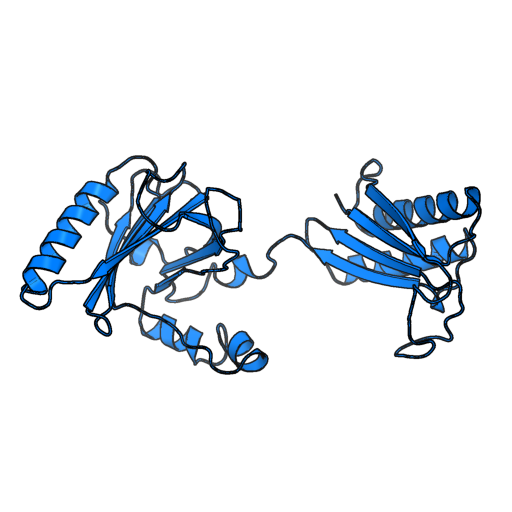3 ARG A C 1
ATOM 1881 O O . ARG A 1 243 ? 7.615 -20.091 -20.913 1.00 94.94 243 ARG A O 1
ATOM 1888 N N . SER A 1 244 ? 7.356 -17.853 -20.867 1.00 95.50 244 SER A N 1
ATOM 1889 C CA . SER A 1 244 ? 6.150 -17.780 -21.705 1.00 95.50 244 SER A CA 1
ATOM 1890 C C . SER A 1 244 ? 6.412 -17.249 -23.114 1.00 95.50 244 SER A C 1
ATOM 1892 O O . SER A 1 244 ? 5.482 -17.234 -23.912 1.00 95.50 244 SER A O 1
ATOM 1894 N N . TRP A 1 245 ? 7.651 -16.853 -23.425 1.00 96.31 245 TRP A N 1
ATOM 1895 C CA . TRP A 1 245 ? 8.022 -16.147 -24.654 1.00 96.31 245 TRP A CA 1
ATOM 1896 C C . TRP A 1 245 ? 7.164 -14.897 -24.867 1.00 96.31 245 TRP A C 1
ATOM 1898 O O . TRP A 1 245 ? 6.506 -14.741 -25.887 1.00 96.31 245 TRP A O 1
ATOM 1908 N N . GLU A 1 246 ? 7.156 -14.002 -23.878 1.00 97.00 246 GLU A N 1
ATOM 1909 C CA . GLU A 1 246 ? 6.398 -12.746 -23.932 1.00 97.00 246 GLU A CA 1
ATOM 1910 C C . GLU A 1 246 ? 7.328 -11.528 -23.864 1.00 97.00 246 GLU A C 1
ATOM 1912 O O . GLU A 1 246 ? 8.265 -11.482 -23.063 1.00 97.00 246 GLU A O 1
ATOM 1917 N N . LEU A 1 247 ? 7.028 -10.498 -24.654 1.00 97.38 247 LEU A N 1
ATOM 1918 C CA . LEU A 1 247 ? 7.518 -9.142 -24.431 1.00 97.38 247 LEU A CA 1
ATOM 1919 C C . LEU A 1 247 ? 6.660 -8.476 -23.359 1.00 97.38 247 LEU A C 1
ATOM 1921 O O . LEU A 1 247 ? 5.430 -8.536 -23.397 1.00 97.38 247 LEU A O 1
ATOM 1925 N N . VAL A 1 248 ? 7.299 -7.799 -22.410 1.00 96.56 248 VAL A N 1
ATOM 1926 C CA . VAL A 1 248 ? 6.609 -7.071 -21.346 1.00 96.56 248 VAL A CA 1
ATOM 1927 C C . VAL A 1 248 ? 7.101 -5.636 -21.301 1.00 96.56 248 VAL A C 1
ATOM 1929 O O . VAL A 1 248 ? 8.282 -5.375 -21.072 1.00 96.56 248 VAL A O 1
ATOM 1932 N N . ARG A 1 249 ? 6.176 -4.696 -21.486 1.00 96.50 249 ARG A N 1
ATOM 1933 C CA . ARG A 1 249 ? 6.436 -3.260 -21.396 1.00 96.50 249 ARG A CA 1
ATOM 1934 C C . ARG A 1 249 ? 5.730 -2.684 -20.183 1.00 96.50 249 ARG A C 1
ATOM 1936 O O . ARG A 1 249 ? 4.526 -2.867 -20.012 1.00 96.50 249 ARG A O 1
ATOM 1943 N N . PHE A 1 250 ? 6.485 -1.965 -19.368 1.00 96.12 250 PHE A N 1
ATOM 1944 C CA . PHE A 1 250 ? 5.971 -1.221 -18.228 1.00 96.12 250 PHE A CA 1
ATOM 1945 C C . PHE A 1 250 ? 6.183 0.265 -18.453 1.00 96.12 250 PHE A C 1
ATOM 1947 O O . PHE A 1 250 ? 7.297 0.678 -18.773 1.00 96.12 250 PHE A O 1
ATOM 1954 N N . THR A 1 251 ? 5.144 1.060 -18.219 1.00 97.19 251 THR A N 1
ATOM 1955 C CA . THR A 1 251 ? 5.213 2.519 -18.336 1.00 97.19 251 THR A CA 1
ATOM 1956 C C . THR A 1 251 ? 4.682 3.158 -17.062 1.00 97.19 251 THR A C 1
ATOM 1958 O O . THR A 1 251 ? 3.616 2.783 -16.584 1.00 97.19 251 THR A O 1
ATOM 1961 N N . LEU A 1 252 ? 5.427 4.114 -16.507 1.00 97.50 252 LEU A N 1
ATOM 1962 C CA . LEU A 1 252 ? 4.995 5.015 -15.442 1.00 97.50 252 LEU A CA 1
ATOM 1963 C C . LEU A 1 252 ? 4.631 6.364 -16.060 1.00 97.50 252 LEU A C 1
ATOM 1965 O O . LEU A 1 252 ? 5.434 6.934 -16.803 1.00 97.50 252 LEU A O 1
ATOM 1969 N N . TRP A 1 253 ? 3.457 6.878 -15.708 1.00 96.56 253 TRP A N 1
ATOM 1970 C CA . TRP A 1 253 ? 2.876 8.091 -16.273 1.00 96.56 253 TRP A CA 1
ATOM 1971 C C . TRP A 1 253 ? 2.680 9.157 -15.194 1.00 96.56 253 TRP A C 1
ATOM 1973 O O . TRP A 1 253 ? 2.119 8.860 -14.137 1.00 96.56 253 TRP A O 1
ATOM 1983 N N . THR A 1 254 ? 3.105 10.394 -15.450 1.00 94.50 254 THR A N 1
ATOM 1984 C CA . THR A 1 254 ? 2.830 11.569 -14.594 1.00 94.50 254 THR A CA 1
ATOM 1985 C C . THR A 1 254 ? 1.388 12.056 -14.738 1.00 94.50 254 THR A C 1
ATOM 1987 O O . THR A 1 254 ? 0.770 12.457 -13.752 1.00 94.50 254 THR A O 1
ATOM 1990 N N . GLY A 1 255 ? 0.838 11.973 -15.952 1.00 79.44 255 GLY A N 1
ATOM 1991 C CA . GLY A 1 255 ? -0.537 12.333 -16.298 1.00 79.44 255 GLY A CA 1
ATOM 1992 C C . GLY A 1 255 ? -1.481 11.129 -16.444 1.00 79.44 255 GLY A C 1
ATOM 1993 O O . GLY A 1 255 ? -1.147 10.015 -16.020 1.00 79.44 255 GLY A O 1
ATOM 1994 N N . PRO A 1 256 ? -2.681 11.324 -17.025 1.00 74.06 256 PRO A N 1
ATOM 1995 C CA . PRO A 1 256 ? -3.499 10.204 -17.481 1.00 74.06 256 PRO A CA 1
ATOM 1996 C C . PRO A 1 256 ? -2.690 9.382 -18.489 1.00 74.06 256 PRO A C 1
ATOM 1998 O O . PRO A 1 256 ? -2.063 9.942 -19.389 1.00 74.06 256 PRO A O 1
ATOM 2001 N N . ALA A 1 257 ? -2.666 8.061 -18.307 1.00 75.31 257 ALA A N 1
ATOM 2002 C CA . ALA A 1 257 ? -2.003 7.182 -19.259 1.00 75.31 257 ALA A CA 1
ATOM 2003 C C . ALA A 1 257 ? -2.651 7.337 -20.641 1.00 75.31 257 ALA A C 1
ATOM 2005 O O . ALA A 1 257 ? -3.860 7.572 -20.743 1.00 75.31 257 ALA A O 1
ATOM 2006 N N . ALA A 1 258 ? -1.861 7.181 -21.705 1.00 72.12 258 ALA A N 1
ATOM 2007 C CA . ALA A 1 258 ? -2.440 7.015 -23.031 1.00 72.12 258 ALA A CA 1
ATOM 2008 C C . ALA A 1 258 ? -3.436 5.842 -23.001 1.00 72.12 258 ALA A C 1
ATOM 2010 O O . ALA A 1 258 ? -3.232 4.881 -22.256 1.00 72.12 258 ALA A O 1
ATOM 2011 N N . ALA A 1 259 ? -4.508 5.928 -23.793 1.00 63.12 259 ALA A N 1
ATOM 2012 C CA . ALA A 1 259 ? -5.460 4.835 -23.961 1.00 63.12 259 ALA A CA 1
ATOM 2013 C C . ALA A 1 259 ? -4.746 3.642 -24.619 1.00 63.12 259 ALA A C 1
ATOM 2015 O O . ALA A 1 259 ? -4.712 3.503 -25.839 1.00 63.12 259 ALA A O 1
ATOM 2016 N N . GLU A 1 260 ? -4.104 2.824 -23.795 1.00 69.25 260 GLU A N 1
ATOM 2017 C CA . GLU A 1 260 ? -3.501 1.556 -24.168 1.00 69.25 260 GLU A CA 1
ATOM 2018 C C . GLU A 1 260 ? -4.498 0.445 -23.826 1.00 69.25 260 GLU A C 1
ATOM 2020 O O . GLU A 1 260 ? -5.151 0.498 -22.782 1.00 69.25 260 GLU A O 1
ATOM 2025 N N . ASP A 1 261 ? -4.596 -0.578 -24.678 1.00 77.50 261 ASP A N 1
ATOM 2026 C CA . ASP A 1 261 ? -5.311 -1.819 -24.356 1.00 77.50 261 ASP A CA 1
ATOM 2027 C C . ASP A 1 261 ? -4.485 -2.640 -23.349 1.00 77.50 261 ASP A C 1
ATOM 2029 O O . ASP A 1 261 ? -3.873 -3.663 -23.651 1.00 77.50 261 ASP A O 1
ATOM 2033 N N . ALA A 1 262 ? -4.338 -2.088 -22.147 1.00 84.75 262 ALA A N 1
ATOM 2034 C CA . ALA A 1 262 ? -3.510 -2.618 -21.084 1.00 84.75 262 ALA A CA 1
ATOM 2035 C C . ALA A 1 262 ? -4.145 -2.306 -19.724 1.00 84.75 262 ALA A C 1
ATOM 2037 O O . ALA A 1 262 ? -4.756 -1.252 -19.542 1.00 84.75 262 ALA A O 1
ATOM 2038 N N . PRO A 1 263 ? -3.969 -3.180 -18.717 1.00 88.62 263 PRO A N 1
ATOM 2039 C CA . PRO A 1 263 ? -4.352 -2.862 -17.351 1.00 88.62 263 PRO A CA 1
ATOM 2040 C C . PRO A 1 263 ? -3.733 -1.539 -16.875 1.00 88.62 263 PRO A C 1
ATOM 2042 O O . PRO A 1 263 ? -2.506 -1.409 -16.821 1.00 88.62 263 PRO A O 1
ATOM 2045 N N . LEU A 1 264 ? -4.599 -0.597 -16.493 1.00 93.06 264 LEU A N 1
ATOM 2046 C CA . LEU A 1 264 ? -4.231 0.661 -15.855 1.00 93.06 264 LEU A CA 1
ATOM 2047 C C . LEU A 1 264 ? -4.180 0.486 -14.334 1.00 93.06 264 LEU A C 1
ATOM 2049 O O . LEU A 1 264 ? -5.082 -0.094 -13.722 1.00 93.06 264 LEU A O 1
ATOM 2053 N N . TYR A 1 265 ? -3.117 0.998 -13.727 1.00 94.19 265 TYR A N 1
ATOM 2054 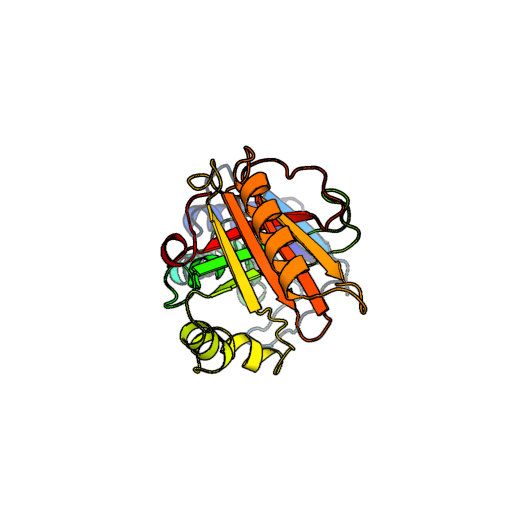C CA . TYR A 1 265 ? -2.899 0.980 -12.288 1.00 94.19 265 TYR A CA 1
ATOM 2055 C C . TYR A 1 265 ? -2.693 2.397 -11.758 1.00 94.19 265 TYR A C 1
ATOM 2057 O O . TYR A 1 265 ? -2.049 3.214 -12.412 1.00 94.19 265 TYR A O 1
ATOM 2065 N N . GLN A 1 266 ? -3.165 2.662 -10.544 1.00 93.44 266 GLN A N 1
ATOM 2066 C CA . GLN A 1 266 ? -2.797 3.842 -9.766 1.00 93.44 266 GLN A CA 1
ATOM 2067 C C . GLN A 1 266 ? -1.454 3.604 -9.068 1.00 93.44 266 GLN A C 1
ATOM 2069 O O . GLN A 1 266 ? -1.220 2.528 -8.509 1.00 93.44 266 GLN A O 1
ATOM 2074 N N . VAL A 1 267 ? -0.591 4.618 -9.064 1.00 94.31 267 VAL A N 1
ATOM 2075 C CA . VAL A 1 267 ? 0.692 4.613 -8.351 1.00 94.31 267 VAL A CA 1
ATOM 2076 C C . VAL A 1 267 ? 0.500 5.284 -6.994 1.00 94.31 267 VAL A C 1
ATOM 2078 O O . VAL A 1 267 ? 0.249 6.483 -6.912 1.00 94.31 267 VAL A O 1
ATOM 2081 N N . LEU A 1 268 ? 0.627 4.510 -5.917 1.00 91.12 268 LEU A N 1
ATOM 2082 C CA . LEU A 1 268 ? 0.478 5.006 -4.543 1.00 91.12 268 LEU A CA 1
ATOM 2083 C C . LEU A 1 268 ? 1.779 5.571 -3.967 1.00 91.12 268 LEU A C 1
ATOM 2085 O O . LEU A 1 268 ? 1.749 6.439 -3.101 1.00 91.12 268 LEU A O 1
ATOM 2089 N N . HIS A 1 269 ? 2.915 5.036 -4.413 1.00 92.12 269 HIS A N 1
ATOM 2090 C CA . HIS A 1 269 ? 4.262 5.459 -4.031 1.00 92.12 269 HIS A CA 1
ATOM 2091 C C . HIS A 1 269 ? 5.263 4.956 -5.068 1.00 92.12 269 HIS A C 1
ATOM 2093 O O . HIS A 1 269 ? 5.041 3.911 -5.697 1.00 92.12 269 HIS A O 1
ATOM 2099 N N . LEU A 1 270 ? 6.383 5.659 -5.199 1.00 94.81 270 LEU A N 1
ATOM 2100 C CA . LEU A 1 270 ? 7.516 5.236 -6.006 1.00 94.81 270 LEU A CA 1
ATOM 2101 C C . LEU A 1 270 ? 8.803 5.365 -5.183 1.00 94.81 270 LEU A C 1
ATOM 2103 O O . LEU A 1 270 ? 9.203 6.466 -4.822 1.00 94.81 270 LEU A O 1
ATOM 2107 N N . SER A 1 271 ? 9.467 4.239 -4.932 1.00 94.94 271 SER A N 1
ATOM 2108 C CA . SER A 1 271 ? 10.838 4.216 -4.414 1.00 94.94 271 SER A CA 1
ATOM 2109 C C . SER A 1 271 ? 11.806 4.225 -5.595 1.00 94.94 271 SER A C 1
ATOM 2111 O O . SER A 1 271 ? 11.637 3.411 -6.503 1.00 94.94 271 SER A O 1
ATOM 2113 N N . VAL A 1 272 ? 12.817 5.098 -5.591 1.00 95.62 272 VAL A N 1
ATOM 2114 C CA . VAL A 1 272 ? 13.775 5.269 -6.709 1.00 95.62 272 VAL A CA 1
ATOM 2115 C C . VAL A 1 272 ? 15.258 5.275 -6.289 1.00 95.62 272 VAL A C 1
ATOM 2117 O O . VAL A 1 272 ? 16.012 6.104 -6.796 1.00 95.62 272 VAL A O 1
ATOM 2120 N N . PRO A 1 273 ? 15.720 4.389 -5.381 1.00 94.44 273 PRO A N 1
ATOM 2121 C CA . PRO A 1 273 ? 17.059 4.509 -4.789 1.00 94.44 273 PRO A CA 1
ATOM 2122 C C . PRO A 1 273 ? 18.199 4.554 -5.813 1.00 94.44 273 PRO A C 1
ATOM 2124 O O . PRO A 1 273 ? 19.147 5.309 -5.622 1.00 94.44 273 PRO A O 1
ATOM 2127 N N . HIS A 1 274 ? 18.086 3.797 -6.910 1.00 95.62 274 HIS A N 1
ATOM 2128 C CA . HIS A 1 274 ? 19.097 3.736 -7.971 1.00 95.62 274 HIS A CA 1
ATOM 2129 C C . HIS A 1 274 ? 18.487 3.898 -9.370 1.00 95.62 274 HIS A C 1
ATOM 2131 O O . HIS A 1 274 ? 18.974 3.329 -10.347 1.00 95.62 274 HIS A O 1
ATOM 2137 N N . LEU A 1 275 ? 17.390 4.656 -9.501 1.00 94.75 275 LEU A N 1
ATOM 2138 C CA . LEU A 1 275 ? 16.687 4.784 -10.783 1.00 94.75 275 LEU A CA 1
ATOM 2139 C C . LEU A 1 275 ? 17.595 5.356 -11.883 1.00 94.75 275 LEU A C 1
ATOM 2141 O O . LEU A 1 275 ? 17.565 4.870 -13.012 1.00 94.75 275 LEU A O 1
ATOM 2145 N N . GLY A 1 276 ? 18.424 6.347 -11.544 1.00 93.06 276 GLY A N 1
ATOM 2146 C CA . GLY A 1 276 ? 19.365 6.963 -12.482 1.00 93.06 276 GLY A CA 1
ATOM 2147 C C . GLY A 1 276 ? 20.415 5.993 -13.034 1.00 93.06 276 GLY A C 1
ATOM 2148 O O . GLY A 1 276 ? 20.855 6.166 -14.163 1.00 93.06 276 GLY A O 1
ATOM 2149 N N . GLU A 1 277 ? 20.766 4.942 -12.288 1.00 92.62 277 GLU A N 1
ATOM 2150 C CA . GLU A 1 277 ? 21.761 3.943 -12.707 1.00 92.62 277 GLU A CA 1
ATOM 2151 C C . GLU A 1 277 ? 21.212 2.986 -13.772 1.00 92.62 277 GLU A C 1
ATOM 2153 O O . GLU A 1 277 ? 21.964 2.466 -14.595 1.00 92.62 277 GLU A O 1
ATOM 2158 N N . ILE A 1 278 ? 19.895 2.756 -13.770 1.00 91.12 278 ILE A N 1
ATOM 2159 C CA . ILE A 1 278 ? 19.248 1.797 -14.675 1.00 91.12 278 ILE A CA 1
ATOM 2160 C C . ILE A 1 278 ? 18.586 2.450 -15.884 1.00 91.12 278 ILE A C 1
ATOM 2162 O O . ILE A 1 278 ? 18.176 1.739 -16.800 1.00 91.12 278 ILE A O 1
ATOM 2166 N N . THR A 1 279 ? 18.447 3.776 -15.904 1.00 91.00 279 THR A N 1
ATOM 2167 C CA . THR A 1 279 ? 17.758 4.477 -16.992 1.00 91.00 279 THR A CA 1
ATOM 2168 C C . THR A 1 279 ? 18.715 5.186 -17.920 1.00 91.00 279 THR A C 1
ATOM 2170 O O . THR A 1 279 ? 19.560 5.956 -17.478 1.00 91.00 279 THR A O 1
ATOM 2173 N N . ARG A 1 280 ? 18.522 4.988 -19.223 1.00 87.38 280 ARG A N 1
ATOM 2174 C CA . ARG A 1 280 ? 19.200 5.763 -20.268 1.00 87.38 280 ARG A CA 1
ATOM 2175 C C . ARG A 1 280 ? 18.313 6.928 -20.711 1.00 87.38 280 ARG A C 1
ATOM 2177 O O . ARG A 1 280 ? 17.090 6.859 -20.574 1.00 87.38 280 ARG A O 1
ATOM 2184 N N . ALA A 1 281 ? 18.919 7.986 -21.245 1.00 77.38 281 ALA A N 1
ATOM 2185 C CA . ALA A 1 281 ? 18.167 9.040 -21.923 1.00 77.38 281 ALA A CA 1
ATOM 2186 C C . ALA A 1 281 ? 17.446 8.461 -23.158 1.00 77.38 281 ALA A C 1
ATOM 2188 O O . ALA A 1 281 ? 17.997 7.586 -23.834 1.00 77.38 281 ALA A O 1
ATOM 2189 N N . ALA A 1 282 ? 16.211 8.908 -23.393 1.00 71.69 282 ALA A N 1
ATOM 2190 C CA . ALA A 1 282 ? 15.379 8.508 -24.532 1.00 71.69 282 ALA A CA 1
ATOM 2191 C C . ALA A 1 282 ? 15.795 9.154 -25.864 1.00 71.69 282 ALA A C 1
ATOM 2193 O O . ALA A 1 282 ? 16.401 10.245 -25.859 1.00 71.69 282 ALA A O 1
#

pLDDT: mean 92.5, std 7.67, range [53.94, 98.62]

Nearest PDB structures (foldseek):
  2aag-assembly2_D  TM=9.579E-01  e=3.125E-11  Pseudomonas pavonaceae
  2aaj-assembly1_A  TM=9.433E-01  e=1.687E-11  Pseudomonas pavonaceae
  4lho-assembly1_A  TM=9.376E-01  e=5.011E-10  coryneform bacterium
  8t6c-assembly1_A  TM=8.249E-01  e=1.026E-05  synthetic construct
  6blm-assembly1_C  TM=8.254E-01  e=1.901E-05  Burkholderia lata

Secondary structure (DSSP, 8-state):
--EEEEEEETT--HHHHHHHHHHHHHHHHHHS---TT--EEEEEEEPTTTS---SSTTS----TT-EEEEEEESS---HHHHHHHHHHHHHHHHHTT---GGGEEEEEEESS-TTGGGGTT-TTEEEEEEEEE-TTSTT-SS-EE--EEEES-HHHHHHHHHSSSTTHHHHHHH--------EEEEEEE-TTTTSPP-EEEEEEEEPPTTS-HHHHHHHHHHHHHHHHTSTTEEEEEEEEETTTTEEEEEEEESSSPP--SS-EEEEEEEE-TTHHHH-EE-

Organism: NCBI:txid171674

InterPro domains:
  IPR014347 Tautomerase/MIF superfamily [G3DSA:3.30.429.10] (1-116)
  IPR014347 Tautomerase/MIF superfamily [SSF55331] (2-112)
  IPR032349 Protein of unknown function DUF4865 [PF16157] (113-271)
  IPR037479 Tautomerase, MSAD family [PF14552] (38-112)
  IPR037479 Tautomerase, MSAD family [PTHR38460] (1-112)

Sequence (282 aa):
MPLTRISLARGKPPEYLRALSDSLHWALVEAFEVPPDDRFQIIHQHEPGELVFDRIYLGGPRSDDFMLFQVTGGRPRGTATKAAFYRRLVERLAEAPGVRPEDVMVVVSTNQLTRAPALDHLPGLGLKAYLIRERGVEGSPVNQYAPFYLWASTEGMGRFLWGGGGFGGIVDSFGRPPVRHWTGVTCLAGPDRDGAPRHATRHTEPMPVDADPTGLVAEAVADLQRRARQPGIHTIALAVDPRSWELVRFTLWTGPAAAEDAPLYQVLHLSVPHLGEITRAA

Solvent-accessible surface area (backbone atoms only — not comparable to full-atom values): 15423 Å² total; per-residue (Å²): 112,44,44,32,42,35,41,32,57,56,84,72,54,72,69,47,54,49,35,43,53,50,23,50,49,52,18,34,36,78,30,57,82,37,62,90,86,58,79,45,75,46,82,45,65,30,59,96,82,70,74,80,80,77,43,58,73,98,49,55,79,39,58,84,77,36,32,42,38,42,35,41,27,49,70,85,74,54,71,68,41,51,54,45,20,55,53,41,30,38,55,34,26,40,74,34,68,54,45,57,64,56,23,59,44,80,46,80,49,54,78,53,72,88,63,62,68,77,47,42,76,38,72,39,33,8,32,37,41,39,27,35,34,39,57,77,47,94,81,28,89,44,73,44,80,58,72,43,76,44,62,60,31,74,66,29,50,46,40,32,64,72,58,79,40,81,42,37,68,51,35,77,75,67,45,85,72,89,79,88,78,62,52,77,73,51,34,29,36,16,80,33,50,92,52,70,49,43,22,33,39,52,43,75,43,76,56,62,92,89,55,61,66,67,61,52,51,53,52,52,49,56,50,48,44,61,53,24,67,36,82,40,24,21,36,37,35,38,26,34,30,83,89,77,42,25,44,36,39,39,37,30,12,42,42,84,65,76,97,56,104,41,62,65,26,43,40,80,46,73,24,55,52,33,36,75,82,51,39,41,85,85